Protein AF-A0A7G2CAC2-F1 (afdb_monomer_lite)

Structure (mmCIF, N/CA/C/O backbone):
data_AF-A0A7G2CAC2-F1
#
_entry.id   AF-A0A7G2CAC2-F1
#
loop_
_atom_site.group_PDB
_atom_site.id
_atom_site.type_symbol
_atom_site.label_atom_id
_atom_site.label_alt_id
_atom_site.label_comp_id
_atom_site.label_asym_id
_atom_site.label_entity_id
_atom_site.label_seq_id
_atom_site.pdbx_PDB_ins_code
_atom_site.Cartn_x
_atom_site.Cartn_y
_atom_site.Cartn_z
_atom_site.occupancy
_atom_site.B_iso_or_equiv
_atom_site.auth_seq_id
_atom_site.auth_comp_id
_atom_site.auth_asym_id
_atom_site.auth_atom_id
_atom_site.pdbx_PDB_model_num
ATOM 1 N N . MET A 1 1 ? -29.473 62.343 -7.675 1.00 51.28 1 MET A N 1
ATOM 2 C CA . MET A 1 1 ? -28.620 61.159 -7.412 1.00 51.28 1 MET A CA 1
ATOM 3 C C . MET A 1 1 ? -28.953 59.904 -8.236 1.00 51.28 1 MET A C 1
ATOM 5 O O . MET A 1 1 ? -28.058 59.096 -8.401 1.00 51.28 1 MET A O 1
ATOM 9 N N . ARG A 1 2 ? -30.153 59.727 -8.824 1.00 49.75 2 ARG A N 1
ATOM 10 C CA . ARG A 1 2 ? -30.512 58.498 -9.581 1.00 49.75 2 ARG A CA 1
ATOM 11 C C . ARG A 1 2 ? -29.961 58.366 -11.019 1.00 49.75 2 ARG A C 1
ATOM 13 O O . ARG A 1 2 ? -30.031 57.287 -11.582 1.00 49.75 2 ARG A O 1
ATOM 20 N N . LYS A 1 3 ? -29.418 59.429 -11.629 1.00 48.62 3 LYS A N 1
ATOM 21 C CA . LYS A 1 3 ? -28.888 59.390 -13.016 1.00 48.62 3 LYS A CA 1
ATOM 22 C C . LYS A 1 3 ? -27.410 58.982 -13.124 1.00 48.62 3 LYS A C 1
ATOM 24 O O . LYS A 1 3 ? -26.950 58.692 -14.218 1.00 48.62 3 LYS A O 1
ATOM 29 N N . ILE A 1 4 ? -26.671 58.969 -12.012 1.00 49.62 4 ILE A N 1
ATOM 30 C CA . ILE A 1 4 ? -25.229 58.654 -11.997 1.00 49.62 4 ILE A CA 1
ATOM 31 C C . ILE A 1 4 ? -24.994 57.142 -11.834 1.00 49.62 4 ILE A C 1
ATOM 33 O O . ILE A 1 4 ? -24.001 56.620 -12.325 1.00 49.62 4 ILE A O 1
ATOM 37 N N . THR A 1 5 ? -25.928 56.428 -11.202 1.00 51.12 5 THR A N 1
ATOM 38 C CA . THR A 1 5 ? -25.849 54.975 -10.984 1.00 51.12 5 THR A CA 1
ATOM 39 C C . THR A 1 5 ? -26.155 54.175 -12.251 1.00 51.12 5 THR A C 1
ATOM 41 O O . THR A 1 5 ? -25.393 53.279 -12.585 1.00 51.12 5 THR A O 1
ATOM 44 N N . ALA A 1 6 ? -27.171 54.569 -13.029 1.00 55.50 6 ALA A N 1
ATOM 45 C CA . ALA A 1 6 ? -27.542 53.866 -14.264 1.00 55.50 6 ALA A CA 1
ATOM 46 C C . ALA A 1 6 ? -26.432 53.891 -15.333 1.00 55.50 6 ALA A C 1
ATOM 48 O O . ALA A 1 6 ? -26.208 52.905 -16.021 1.00 55.50 6 ALA A O 1
ATOM 49 N N . LYS A 1 7 ? -25.688 55.001 -15.431 1.00 57.34 7 LYS A N 1
ATOM 50 C CA . LYS A 1 7 ? -24.607 55.146 -16.415 1.00 57.34 7 LYS A CA 1
ATOM 51 C C . LYS A 1 7 ? -23.365 54.313 -16.063 1.00 57.34 7 LYS A C 1
ATOM 53 O O . LYS A 1 7 ? -22.640 53.897 -16.954 1.00 57.34 7 LYS A O 1
ATOM 58 N N . ARG A 1 8 ? -23.137 54.047 -14.770 1.00 57.53 8 ARG A N 1
ATOM 59 C CA . ARG A 1 8 ? -22.046 53.173 -14.306 1.00 57.53 8 ARG A CA 1
ATOM 60 C C . ARG A 1 8 ? -22.356 51.693 -14.516 1.00 57.53 8 ARG A C 1
ATOM 62 O O . ARG A 1 8 ? -21.463 50.960 -14.909 1.00 57.53 8 ARG A O 1
ATOM 69 N N . GLU A 1 9 ? -23.603 51.276 -14.308 1.00 57.00 9 GLU A N 1
ATOM 70 C CA . GLU A 1 9 ? -24.023 49.881 -14.526 1.00 57.00 9 GLU A CA 1
ATOM 71 C C . GLU A 1 9 ? -23.989 49.481 -16.011 1.00 57.00 9 GLU A C 1
ATOM 73 O O . GLU A 1 9 ? -23.721 48.328 -16.342 1.00 57.00 9 GLU A O 1
ATOM 78 N N . GLU A 1 10 ? -24.235 50.429 -16.917 1.00 61.16 10 GLU A N 1
ATOM 79 C CA . GLU A 1 10 ? -24.177 50.199 -18.365 1.00 61.16 10 GLU A CA 1
ATOM 80 C C . GLU A 1 10 ? -22.722 50.090 -18.866 1.00 61.16 10 GLU A C 1
ATOM 82 O O . GLU A 1 10 ? -22.390 49.165 -19.608 1.00 61.16 10 GLU A O 1
ATOM 87 N N . GLU A 1 11 ? -21.824 50.950 -18.366 1.00 62.03 11 GLU A N 1
ATOM 88 C CA . GLU A 1 11 ? -20.381 50.890 -18.661 1.00 62.03 11 GLU A CA 1
ATOM 89 C C . GLU A 1 11 ? -19.700 49.637 -18.074 1.00 62.03 11 GLU A C 1
ATOM 91 O O . GLU A 1 11 ? -18.726 49.137 -18.639 1.00 62.03 11 GLU A O 1
ATOM 96 N N . GLU A 1 12 ? -20.194 49.109 -16.951 1.00 63.91 12 GLU A N 1
ATOM 97 C CA . GLU A 1 12 ? -19.670 47.887 -16.328 1.00 63.91 12 GLU A CA 1
ATOM 98 C C . GLU A 1 12 ? -20.099 46.631 -17.105 1.00 63.91 12 GLU A C 1
ATOM 100 O O . GLU A 1 12 ? -19.260 45.778 -17.400 1.00 63.91 12 GLU A O 1
ATOM 105 N N . LYS A 1 13 ? -21.352 46.579 -17.579 1.00 66.06 13 LYS A N 1
ATOM 106 C CA . LYS A 1 13 ? -21.839 45.498 -18.456 1.00 66.06 13 LYS A CA 1
ATOM 107 C C . LYS A 1 13 ? -21.147 45.465 -19.818 1.00 66.06 13 LYS A C 1
ATOM 109 O O . LYS A 1 13 ? -20.857 44.381 -20.323 1.00 66.06 13 LYS A O 1
ATOM 114 N N . GLU A 1 14 ? -20.846 46.619 -20.418 1.00 62.97 14 GLU A N 1
ATOM 115 C CA . GLU A 1 14 ? -20.071 46.657 -21.668 1.00 62.97 14 GLU A CA 1
ATOM 116 C C . GLU A 1 14 ? -18.629 46.169 -21.475 1.00 62.97 14 GLU A C 1
ATOM 118 O O . GLU A 1 14 ? -18.082 45.497 -22.353 1.00 62.97 14 GLU A O 1
ATOM 123 N N . ARG A 1 15 ? -18.016 46.447 -20.317 1.00 66.81 15 ARG A N 1
ATOM 124 C CA . ARG A 1 15 ? -16.665 45.963 -19.994 1.00 66.81 15 ARG A CA 1
ATOM 125 C C . ARG A 1 15 ? -16.630 44.462 -19.728 1.00 66.81 15 ARG A C 1
ATOM 127 O O . ARG A 1 15 ? -15.701 43.806 -20.196 1.00 66.81 15 ARG A O 1
ATOM 134 N N . GLU A 1 16 ? -17.631 43.912 -19.045 1.00 60.34 16 GLU A N 1
ATOM 135 C CA . GLU A 1 16 ? -17.747 42.463 -18.834 1.00 60.34 16 GLU A CA 1
ATOM 136 C C . GLU A 1 16 ? -17.978 41.713 -20.155 1.00 60.34 16 GLU A C 1
ATOM 138 O O . GLU A 1 16 ? -17.271 40.746 -20.442 1.00 60.34 16 GLU A O 1
ATOM 143 N N . ALA A 1 17 ? -18.858 42.218 -21.026 1.00 58.81 17 ALA A N 1
ATOM 144 C CA . ALA A 1 17 ? -19.105 41.618 -22.340 1.00 58.81 17 ALA A CA 1
ATOM 145 C C . ALA A 1 17 ? -17.885 41.702 -23.284 1.00 58.81 17 ALA A C 1
ATOM 147 O O . ALA A 1 17 ? -17.661 40.810 -24.109 1.00 58.81 17 ALA A O 1
ATOM 148 N N . ALA A 1 18 ? -17.077 42.763 -23.175 1.00 63.69 18 ALA A N 1
ATOM 149 C CA . ALA A 1 18 ? -15.820 42.882 -23.911 1.00 63.69 18 ALA A CA 1
ATOM 150 C C . ALA A 1 18 ? -14.750 41.907 -23.385 1.00 63.69 18 ALA A C 1
ATOM 152 O O . ALA A 1 18 ? -14.039 41.294 -24.184 1.00 63.69 18 ALA A O 1
ATOM 153 N N . ALA A 1 19 ? -14.675 41.711 -22.064 1.00 56.50 19 ALA A N 1
ATOM 154 C CA . ALA A 1 19 ? -13.740 40.783 -21.431 1.00 56.50 19 ALA A CA 1
ATOM 155 C C . ALA A 1 19 ? -14.076 39.307 -21.720 1.00 56.50 19 ALA A C 1
ATOM 157 O O . ALA A 1 19 ? -13.165 38.512 -21.968 1.00 56.50 19 ALA A O 1
ATOM 158 N N . GLU A 1 20 ? -15.362 38.933 -21.764 1.00 56.06 20 GLU A N 1
ATOM 159 C CA . GLU A 1 20 ? -15.790 37.584 -22.168 1.00 56.06 20 GLU A CA 1
ATOM 160 C C . GLU A 1 20 ? -15.442 37.285 -23.631 1.00 56.06 20 GLU A C 1
ATOM 162 O O . GLU A 1 20 ? -14.845 36.244 -23.917 1.00 56.06 20 GLU A O 1
ATOM 167 N N . LYS A 1 21 ? -15.691 38.225 -24.554 1.00 55.81 21 LYS A N 1
ATOM 168 C CA . LYS A 1 21 ? -15.313 38.068 -25.972 1.00 55.81 21 LYS A CA 1
ATOM 169 C C . LYS A 1 21 ? -13.800 37.977 -26.181 1.00 55.81 21 LYS A C 1
ATOM 171 O O . LYS A 1 21 ? -13.337 37.240 -27.056 1.00 55.81 21 LYS A O 1
ATOM 176 N N . GLU A 1 22 ? -13.010 38.700 -25.387 1.00 49.72 22 GLU A N 1
ATOM 177 C CA . GLU A 1 22 ? -11.547 38.626 -25.451 1.00 49.72 22 GLU A CA 1
ATOM 178 C C . GLU A 1 22 ? -11.015 37.279 -24.920 1.00 49.72 22 GLU A C 1
ATOM 180 O O . GLU A 1 22 ? -10.059 36.724 -25.475 1.00 49.72 22 GLU A O 1
ATOM 185 N N . ASN A 1 23 ? -11.660 36.712 -23.894 1.00 51.22 23 ASN A N 1
ATOM 186 C CA . ASN A 1 23 ? -11.330 35.386 -23.369 1.00 51.22 23 ASN A CA 1
ATOM 187 C C . ASN A 1 23 ? -11.739 34.257 -24.326 1.00 51.22 23 ASN A C 1
ATOM 189 O O . ASN A 1 23 ? -10.913 33.384 -24.595 1.00 51.22 23 ASN A O 1
ATOM 193 N N . GLU A 1 24 ? -12.933 34.300 -24.923 1.00 48.66 24 GLU A N 1
ATOM 194 C CA . GLU A 1 24 ? -13.361 33.320 -25.937 1.00 48.66 24 GLU A CA 1
ATOM 195 C C . GLU A 1 24 ? -12.425 33.306 -27.161 1.00 48.66 24 GLU A C 1
ATOM 197 O O . GLU A 1 24 ? -12.069 32.239 -27.676 1.00 48.66 24 GLU A O 1
ATOM 202 N N . GLY A 1 25 ? -11.941 34.479 -27.589 1.00 48.88 25 GLY A N 1
ATOM 203 C CA . GLY A 1 25 ? -10.957 34.608 -28.666 1.00 48.88 25 GLY A CA 1
ATOM 204 C C . GLY A 1 25 ? -9.590 33.995 -28.329 1.00 48.88 25 GLY A C 1
ATOM 205 O O . GLY A 1 25 ? -9.002 33.288 -29.155 1.00 48.88 25 GLY A O 1
ATOM 206 N N . LYS A 1 26 ? -9.082 34.203 -27.106 1.00 48.22 26 LYS A N 1
ATOM 207 C CA . LYS A 1 26 ? -7.812 33.609 -26.637 1.00 48.22 26 LYS A CA 1
ATOM 208 C C . LYS A 1 26 ? -7.904 32.086 -26.522 1.00 48.22 26 LYS A C 1
ATOM 210 O O . LYS A 1 26 ? -6.960 31.383 -26.901 1.00 48.22 26 LYS A O 1
ATOM 215 N N . ASP A 1 27 ? -9.054 31.576 -26.099 1.00 52.66 27 ASP A N 1
ATOM 216 C CA . ASP A 1 27 ? -9.307 30.149 -25.911 1.00 52.66 27 ASP A CA 1
ATOM 217 C C . ASP A 1 27 ? -9.466 29.400 -27.251 1.00 52.66 27 ASP A C 1
ATOM 219 O O . ASP A 1 27 ? -8.926 28.302 -27.444 1.00 52.66 27 ASP A O 1
ATOM 223 N N . ALA A 1 28 ? -10.099 30.036 -28.243 1.00 49.75 28 ALA A N 1
ATOM 224 C CA . ALA A 1 28 ? -10.178 29.538 -29.617 1.00 49.75 28 ALA A CA 1
ATOM 225 C C . ALA A 1 28 ? -8.800 29.500 -30.309 1.00 49.75 28 ALA A C 1
ATOM 227 O O . ALA A 1 28 ? -8.456 28.511 -30.968 1.00 49.75 28 ALA A O 1
ATOM 228 N N . ILE A 1 29 ? -7.967 30.530 -30.114 1.00 50.22 29 ILE A N 1
ATOM 229 C CA . ILE A 1 29 ? -6.598 30.593 -30.658 1.00 50.22 29 ILE A CA 1
ATOM 230 C C . ILE A 1 29 ? -5.687 29.553 -29.983 1.00 50.22 29 ILE A C 1
ATOM 232 O O . ILE A 1 29 ? -4.877 28.911 -30.662 1.00 50.22 29 ILE A O 1
ATOM 236 N N . GLY A 1 30 ? -5.834 29.331 -28.672 1.00 43.94 30 GLY A N 1
ATOM 237 C CA . GLY A 1 30 ? -5.121 28.290 -27.924 1.00 43.94 30 GLY A CA 1
ATOM 238 C C . GLY A 1 30 ? -5.475 26.876 -28.397 1.00 43.94 30 GLY A C 1
ATOM 239 O O . GLY A 1 30 ? -4.583 26.079 -28.714 1.00 43.94 30 GLY A O 1
ATOM 240 N N . LYS A 1 31 ? -6.772 26.586 -28.560 1.00 48.94 31 LYS A N 1
ATOM 241 C CA . LYS A 1 31 ? -7.275 25.306 -29.095 1.00 48.94 31 LYS A CA 1
ATOM 242 C C . LYS A 1 31 ? -6.855 25.087 -30.555 1.00 48.94 31 LYS A C 1
ATOM 244 O O . LYS A 1 31 ? -6.470 23.973 -30.915 1.00 48.94 31 LYS A O 1
ATOM 249 N N . ALA A 1 32 ? -6.826 26.136 -31.382 1.00 45.56 32 ALA A N 1
ATOM 250 C CA . ALA A 1 32 ? -6.342 26.068 -32.763 1.00 45.56 32 ALA A CA 1
ATOM 251 C C . ALA A 1 32 ? -4.823 25.834 -32.854 1.00 45.56 32 ALA A C 1
ATOM 253 O O . ALA A 1 32 ? -4.379 25.013 -33.660 1.00 45.56 32 ALA A O 1
ATOM 254 N N . LYS A 1 33 ? -4.011 26.483 -32.006 1.00 47.94 33 LYS A N 1
ATOM 255 C CA . LYS A 1 33 ? -2.558 26.238 -31.918 1.00 47.94 33 LYS A CA 1
ATOM 256 C C . LYS A 1 33 ? -2.247 24.825 -31.414 1.00 47.94 33 LYS A C 1
ATOM 258 O O . LYS A 1 33 ? -1.370 24.177 -31.981 1.00 47.94 33 LYS A O 1
ATOM 263 N N . SER A 1 34 ? -2.993 24.321 -30.428 1.00 50.25 34 SER A N 1
ATOM 264 C CA . SER A 1 34 ? -2.871 22.945 -29.923 1.00 50.25 34 SER A CA 1
ATOM 265 C C . SER A 1 34 ? -3.236 21.907 -30.993 1.00 50.25 34 SER A C 1
ATOM 267 O O . SER A 1 34 ? -2.424 21.033 -31.294 1.00 50.25 34 SER A O 1
ATOM 269 N N . LYS A 1 35 ? -4.370 22.080 -31.693 1.00 47.50 35 LYS A N 1
ATOM 270 C CA . LYS A 1 35 ? -4.763 21.227 -32.833 1.00 47.50 35 LYS A CA 1
ATOM 271 C C . LYS A 1 35 ? -3.774 21.300 -34.000 1.00 47.50 35 LYS A C 1
ATOM 273 O O . LYS A 1 35 ? -3.518 20.286 -34.643 1.00 47.50 35 LYS A O 1
ATOM 278 N N . ARG A 1 36 ? -3.182 22.469 -34.281 1.00 46.62 36 ARG A N 1
ATOM 279 C CA . ARG A 1 36 ? -2.166 22.646 -35.339 1.00 46.62 36 ARG A CA 1
ATOM 280 C C . ARG A 1 36 ? -0.815 22.033 -34.955 1.00 46.62 36 ARG A C 1
ATOM 282 O O . ARG A 1 36 ? -0.125 21.534 -35.837 1.00 46.62 36 ARG A O 1
ATOM 289 N N . LYS A 1 37 ? -0.457 22.031 -33.665 1.00 49.06 37 LYS A N 1
ATOM 290 C CA . LYS A 1 37 ? 0.730 21.347 -33.124 1.00 49.06 37 LYS A CA 1
ATOM 291 C C . LYS A 1 37 ? 0.529 19.826 -33.091 1.00 49.06 37 LYS A C 1
ATOM 293 O O . LYS A 1 37 ? 1.424 19.107 -33.505 1.00 49.06 37 LYS A O 1
ATOM 298 N N . GLN A 1 38 ? -0.663 19.341 -32.734 1.00 49.59 38 GLN A N 1
ATOM 299 C CA . GLN A 1 38 ? -1.047 17.925 -32.849 1.00 49.59 38 GLN A CA 1
ATOM 300 C C . GLN A 1 38 ? -1.095 17.437 -34.304 1.00 49.59 38 GLN A C 1
ATOM 302 O O . GLN A 1 38 ? -0.603 16.354 -34.583 1.00 49.59 38 GLN A O 1
ATOM 307 N N . ARG A 1 39 ? -1.600 18.247 -35.248 1.00 52.09 39 ARG A N 1
ATOM 308 C CA . ARG A 1 39 ? -1.590 17.935 -36.693 1.00 52.09 39 ARG A CA 1
ATOM 309 C C . ARG A 1 39 ? -0.192 17.913 -37.325 1.00 52.09 39 ARG A C 1
ATOM 311 O O . ARG A 1 39 ? -0.056 17.422 -38.437 1.00 52.09 39 ARG A O 1
ATOM 318 N N . ARG A 1 40 ? 0.817 18.485 -36.660 1.00 55.59 40 ARG A N 1
ATOM 319 C CA . ARG A 1 40 ? 2.212 18.530 -37.129 1.00 55.59 40 ARG A CA 1
ATOM 320 C C . ARG A 1 40 ? 3.123 17.523 -36.433 1.00 55.59 40 ARG A C 1
ATOM 322 O O . ARG A 1 40 ? 4.269 17.422 -36.852 1.00 55.59 40 ARG A O 1
ATOM 329 N N . LYS A 1 41 ? 2.631 16.799 -35.419 1.00 56.97 41 LYS A N 1
ATOM 330 C CA . LYS A 1 41 ? 3.391 15.713 -34.803 1.00 56.97 41 LYS A CA 1
ATOM 331 C C . LYS A 1 41 ? 3.596 14.616 -35.834 1.00 56.97 41 LYS A C 1
ATOM 333 O O . LYS A 1 41 ? 2.624 14.060 -36.348 1.00 56.97 41 LYS A O 1
ATOM 338 N N . ARG A 1 42 ? 4.852 14.331 -36.157 1.00 61.50 42 ARG A N 1
ATOM 339 C CA . ARG A 1 42 ? 5.194 13.238 -37.069 1.00 61.50 42 ARG A CA 1
ATOM 340 C C . ARG A 1 42 ? 4.832 11.910 -36.404 1.00 61.50 42 ARG A C 1
ATOM 342 O O . ARG A 1 42 ? 5.115 11.705 -35.227 1.00 61.50 42 ARG A O 1
ATOM 349 N N . THR A 1 43 ? 4.168 11.023 -37.141 1.00 65.38 43 THR A N 1
ATOM 350 C CA . THR A 1 43 ? 3.853 9.680 -36.641 1.00 65.38 43 THR A CA 1
ATOM 351 C C . THR A 1 43 ? 5.136 8.866 -36.492 1.00 65.38 43 THR A C 1
ATOM 353 O O . THR A 1 43 ? 6.116 9.108 -37.201 1.00 65.38 43 THR A O 1
ATOM 356 N N . ALA A 1 44 ? 5.135 7.886 -35.585 1.00 56.00 44 ALA A N 1
ATOM 357 C CA . ALA A 1 44 ? 6.283 7.003 -35.377 1.00 56.00 44 ALA A CA 1
ATOM 358 C C . ALA A 1 44 ? 6.724 6.319 -36.684 1.00 56.00 44 ALA A C 1
ATOM 360 O O . ALA A 1 44 ? 7.919 6.234 -36.947 1.00 56.00 44 ALA A O 1
ATOM 361 N N . ASP A 1 45 ? 5.775 5.950 -37.548 1.00 58.38 45 ASP A N 1
ATOM 362 C CA . ASP A 1 45 ? 6.056 5.349 -38.857 1.00 58.38 45 ASP A CA 1
ATOM 363 C C . ASP A 1 45 ? 6.741 6.323 -39.823 1.00 58.38 45 ASP A C 1
ATOM 365 O O . ASP A 1 45 ? 7.659 5.940 -40.547 1.00 58.38 45 ASP A O 1
ATOM 369 N N . ALA A 1 46 ? 6.355 7.603 -39.808 1.00 68.38 46 ALA A N 1
ATOM 370 C CA . ALA A 1 46 ? 7.022 8.630 -40.607 1.00 68.38 46 ALA A CA 1
ATOM 371 C C . ALA A 1 46 ? 8.450 8.894 -40.102 1.00 68.38 46 ALA A C 1
ATOM 373 O O . ALA A 1 46 ? 9.363 9.112 -40.894 1.00 68.38 46 ALA A O 1
ATOM 374 N N . ILE A 1 47 ? 8.652 8.850 -38.783 1.00 70.19 47 ILE A N 1
ATOM 375 C CA . ILE A 1 47 ? 9.971 8.995 -38.159 1.00 70.19 47 ILE A CA 1
ATOM 376 C C . ILE A 1 47 ? 10.855 7.780 -38.470 1.00 70.19 47 ILE A C 1
ATOM 378 O O . ILE A 1 47 ? 12.026 7.946 -38.811 1.00 70.19 47 ILE A O 1
ATOM 382 N N . LEU A 1 48 ? 10.303 6.568 -38.402 1.00 59.16 48 LEU A N 1
ATOM 383 C CA . LEU A 1 48 ? 10.997 5.336 -38.764 1.00 59.16 48 LEU A CA 1
ATOM 384 C C . LEU A 1 48 ? 11.379 5.331 -40.249 1.00 59.16 48 LEU A C 1
ATOM 386 O O . LEU A 1 48 ? 12.508 4.978 -40.580 1.00 59.16 48 LEU A O 1
ATOM 390 N N . GLY A 1 49 ? 10.481 5.774 -41.134 1.00 67.25 49 GLY A N 1
ATOM 391 C CA . GLY A 1 49 ? 10.754 5.916 -42.566 1.00 67.25 49 GLY A CA 1
ATOM 392 C C . GLY A 1 49 ? 11.956 6.822 -42.853 1.00 67.25 49 GLY A C 1
ATOM 393 O O . GLY A 1 49 ? 12.845 6.446 -43.618 1.00 67.25 49 GLY A O 1
ATOM 394 N N . ASP A 1 50 ? 12.045 7.965 -42.171 1.00 77.25 50 ASP A N 1
ATOM 395 C CA . ASP A 1 50 ? 13.200 8.865 -42.264 1.00 77.25 50 ASP A CA 1
ATOM 396 C C . ASP A 1 50 ? 14.494 8.219 -41.760 1.00 77.25 50 ASP A C 1
ATOM 398 O O . ASP A 1 50 ? 15.543 8.343 -42.389 1.00 77.25 50 ASP A O 1
ATOM 402 N N . VAL A 1 51 ? 14.441 7.524 -40.619 1.00 76.44 51 VAL A N 1
ATOM 403 C CA . VAL A 1 51 ? 15.620 6.863 -40.038 1.00 76.44 51 VAL A CA 1
ATOM 404 C C . VAL A 1 51 ? 16.097 5.710 -40.920 1.00 76.44 51 VAL A C 1
ATOM 406 O O . VAL A 1 51 ? 17.301 5.511 -41.075 1.00 76.44 51 VAL A O 1
ATOM 409 N N . MET A 1 52 ? 15.176 4.982 -41.547 1.00 70.31 52 MET A N 1
ATOM 410 C CA . MET A 1 52 ? 15.494 3.954 -42.536 1.00 70.31 52 MET A CA 1
ATOM 411 C C . MET A 1 52 ? 16.134 4.560 -43.785 1.00 70.31 52 MET A C 1
ATOM 413 O O . MET A 1 52 ? 17.092 3.998 -44.314 1.00 70.31 52 MET A O 1
ATOM 417 N N . HIS A 1 53 ? 15.666 5.726 -44.235 1.00 80.81 53 HIS A N 1
ATOM 418 C CA . HIS A 1 53 ? 16.288 6.441 -45.347 1.00 80.81 53 HIS A CA 1
ATOM 419 C C . HIS A 1 53 ? 17.711 6.911 -45.005 1.00 80.81 53 HIS A C 1
ATOM 421 O O . HIS A 1 53 ? 18.629 6.741 -45.808 1.00 80.81 53 HIS A O 1
ATOM 427 N N . ASP A 1 54 ? 17.926 7.408 -43.786 1.00 79.31 54 ASP A N 1
ATOM 428 C CA . ASP A 1 54 ? 19.255 7.773 -43.290 1.00 79.31 54 ASP A CA 1
ATOM 429 C C . ASP A 1 54 ? 20.178 6.551 -43.163 1.00 79.31 54 ASP A C 1
ATOM 431 O O . ASP A 1 54 ? 21.349 6.614 -43.535 1.00 79.31 54 ASP A O 1
ATOM 435 N N . ALA A 1 55 ? 19.654 5.414 -42.700 1.00 71.75 55 ALA A N 1
ATOM 436 C CA . ALA A 1 55 ? 20.395 4.158 -42.645 1.00 71.75 55 ALA A CA 1
ATOM 437 C C . ALA A 1 55 ? 20.782 3.662 -44.049 1.00 71.75 55 ALA A C 1
ATOM 439 O O . ALA A 1 55 ? 21.908 3.213 -44.250 1.00 71.75 55 ALA A O 1
ATOM 440 N N . MET A 1 56 ? 19.901 3.792 -45.044 1.00 79.31 56 MET A N 1
ATOM 441 C CA . MET A 1 56 ? 20.242 3.464 -46.433 1.00 79.31 56 MET A CA 1
ATOM 442 C C . MET A 1 56 ? 21.353 4.371 -46.973 1.00 79.31 56 MET A C 1
ATOM 444 O O . MET A 1 56 ? 22.317 3.863 -47.536 1.00 79.31 56 MET A O 1
ATOM 448 N N . ARG A 1 57 ? 21.305 5.683 -46.707 1.00 82.31 57 ARG A N 1
ATOM 449 C CA . ARG A 1 57 ? 22.389 6.606 -47.097 1.00 82.31 57 ARG A CA 1
ATOM 450 C C . ARG A 1 57 ? 23.719 6.278 -46.420 1.00 82.31 57 ARG A C 1
ATOM 452 O O . ARG A 1 57 ? 24.759 6.310 -47.067 1.00 82.31 57 ARG A O 1
ATOM 459 N N . LEU A 1 58 ? 23.703 5.943 -45.129 1.00 79.75 58 LEU A N 1
ATOM 460 C CA . LEU A 1 58 ? 24.911 5.531 -44.402 1.00 79.75 58 LEU A CA 1
ATOM 461 C C . LEU A 1 58 ? 25.482 4.218 -44.942 1.00 79.75 58 LEU A C 1
ATOM 463 O O . LEU A 1 58 ? 26.701 4.064 -45.007 1.00 79.75 58 LEU A O 1
ATOM 467 N N . ARG A 1 59 ? 24.612 3.299 -45.372 1.00 81.38 59 ARG A N 1
ATOM 468 C CA . ARG A 1 59 ? 25.014 2.074 -46.062 1.00 81.38 59 ARG A CA 1
ATOM 469 C C . ARG A 1 59 ? 25.699 2.364 -47.391 1.00 81.38 59 ARG A C 1
ATOM 471 O O . ARG A 1 59 ? 26.752 1.795 -47.663 1.00 81.38 59 ARG A O 1
ATOM 478 N N . ASP A 1 60 ? 25.133 3.265 -48.184 1.00 85.81 60 ASP A N 1
ATOM 479 C CA . ASP A 1 60 ? 25.687 3.639 -49.487 1.00 85.81 60 ASP A CA 1
ATOM 480 C C . ASP A 1 60 ? 27.030 4.394 -49.340 1.00 85.81 60 ASP A C 1
ATOM 482 O O . ASP A 1 60 ? 27.889 4.313 -50.213 1.00 85.81 60 ASP A O 1
ATOM 486 N N . LEU A 1 61 ? 27.267 5.033 -48.186 1.00 86.81 61 LEU A N 1
ATOM 487 C CA . LEU A 1 61 ? 28.558 5.606 -47.770 1.00 86.81 61 LEU A CA 1
ATOM 488 C C . LEU A 1 61 ? 29.550 4.573 -47.188 1.00 86.81 61 LEU A C 1
ATOM 490 O O . LEU A 1 61 ? 30.598 4.947 -46.664 1.00 86.81 61 LEU A O 1
ATOM 494 N N . GLY A 1 62 ? 29.234 3.277 -47.251 1.00 78.38 62 GLY A N 1
ATOM 495 C CA .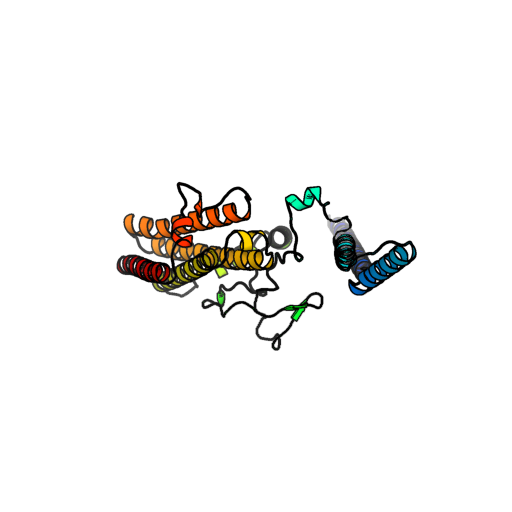 GLY A 1 62 ? 30.111 2.186 -46.814 1.00 78.38 62 GLY A CA 1
ATOM 496 C C . GLY A 1 62 ? 30.038 1.841 -45.323 1.00 78.38 62 GLY A C 1
ATOM 497 O O . GLY A 1 62 ? 30.778 0.969 -44.863 1.00 78.38 62 GLY A O 1
ATOM 498 N N . GLN A 1 63 ? 29.150 2.473 -44.548 1.00 82.44 63 GLN A N 1
ATOM 499 C CA . GLN A 1 63 ? 28.898 2.078 -43.159 1.00 82.44 63 GLN A CA 1
ATOM 500 C C . GLN A 1 63 ? 27.902 0.911 -43.097 1.00 82.44 63 GLN A C 1
ATOM 502 O O . GLN A 1 63 ? 27.143 0.665 -44.024 1.00 82.44 63 GLN A O 1
ATOM 507 N N . LYS A 1 64 ? 27.869 0.157 -41.995 1.00 77.31 64 LYS A N 1
ATOM 508 C CA . LYS A 1 64 ? 26.885 -0.923 -41.797 1.00 77.31 64 LYS A CA 1
ATOM 509 C C . LYS A 1 64 ? 25.960 -0.568 -40.635 1.00 77.31 64 LYS A C 1
ATOM 511 O O . LYS A 1 64 ? 26.202 -1.030 -39.520 1.00 77.31 64 LYS A O 1
ATOM 516 N N . PRO A 1 65 ? 24.941 0.281 -40.854 1.00 73.00 65 PRO A N 1
ATOM 517 C CA . PRO A 1 65 ? 23.981 0.591 -39.806 1.00 73.00 65 PRO A CA 1
ATOM 518 C C . PRO A 1 65 ? 23.255 -0.695 -39.403 1.00 73.00 65 PRO A C 1
ATOM 520 O O . PRO A 1 65 ? 22.648 -1.371 -40.232 1.00 73.00 65 PRO A O 1
ATOM 523 N N . SER A 1 66 ? 23.371 -1.063 -38.129 1.00 70.88 66 SER A N 1
ATOM 524 C CA . SER A 1 66 ? 22.707 -2.238 -37.569 1.00 70.88 66 SER A CA 1
ATOM 525 C C . SER A 1 66 ? 21.224 -1.958 -37.306 1.00 70.88 66 SER A C 1
ATOM 527 O O . SER A 1 66 ? 20.797 -0.806 -37.217 1.00 70.88 66 SER A O 1
ATOM 529 N N . ALA A 1 67 ? 20.431 -3.013 -37.107 1.00 60.06 67 ALA A N 1
ATOM 530 C CA . ALA A 1 67 ? 19.055 -2.871 -36.620 1.00 60.06 67 ALA A CA 1
ATOM 531 C C . ALA A 1 67 ? 18.996 -2.045 -35.318 1.00 60.06 67 ALA A C 1
ATOM 533 O O . ALA A 1 67 ? 18.101 -1.229 -35.120 1.00 60.06 67 ALA A O 1
ATOM 534 N N . ASP A 1 68 ? 20.026 -2.186 -34.486 1.00 60.34 68 ASP A N 1
ATOM 535 C CA . ASP A 1 68 ? 20.224 -1.441 -33.247 1.00 60.34 68 ASP A CA 1
ATOM 536 C C . ASP A 1 68 ? 20.394 0.072 -33.474 1.00 60.34 68 ASP A C 1
ATOM 538 O O . ASP A 1 68 ? 19.884 0.885 -32.702 1.00 60.34 68 ASP A O 1
ATOM 542 N N . PHE A 1 69 ? 21.079 0.466 -34.553 1.00 74.94 69 PHE A N 1
ATOM 543 C CA . PHE A 1 69 ? 21.217 1.865 -34.962 1.00 74.94 69 PHE A CA 1
ATOM 544 C C . PHE A 1 69 ? 19.867 2.463 -35.373 1.00 74.94 69 PHE A C 1
ATOM 546 O O . PHE A 1 69 ? 19.497 3.531 -34.883 1.00 74.94 69 PHE A O 1
ATOM 553 N N . VAL A 1 70 ? 19.117 1.757 -36.228 1.00 62.69 70 VAL A N 1
ATOM 554 C CA . VAL A 1 70 ? 17.784 2.185 -36.689 1.00 62.69 70 VAL A CA 1
ATOM 555 C C . VAL A 1 70 ? 16.839 2.331 -35.500 1.00 62.69 70 VAL A C 1
ATOM 557 O O . VAL A 1 70 ? 16.152 3.343 -35.361 1.00 62.69 70 VAL A O 1
ATOM 560 N N . TYR A 1 71 ? 16.851 1.352 -34.600 1.00 60.22 71 TYR A N 1
ATOM 561 C CA . TYR A 1 71 ? 16.022 1.349 -33.405 1.00 60.22 71 TYR A CA 1
ATOM 562 C C . TYR A 1 71 ? 16.334 2.538 -32.486 1.00 60.22 71 TYR A C 1
ATOM 564 O O . TYR A 1 71 ? 15.440 3.325 -32.170 1.00 60.22 71 TYR A O 1
ATOM 572 N N . LYS A 1 72 ? 17.610 2.739 -32.131 1.00 66.62 72 LYS A N 1
ATOM 573 C CA . LYS A 1 72 ? 18.042 3.843 -31.256 1.00 66.62 72 LYS A CA 1
ATOM 574 C C . LYS A 1 72 ? 17.730 5.209 -31.860 1.00 66.62 72 LYS A C 1
ATOM 576 O O . LYS A 1 72 ? 17.178 6.068 -31.178 1.00 66.62 72 LYS A O 1
ATOM 581 N N . LYS A 1 73 ? 18.003 5.409 -33.151 1.00 74.25 73 LYS A N 1
ATOM 582 C CA . LYS A 1 73 ? 17.720 6.685 -33.824 1.00 74.25 73 LYS A CA 1
ATOM 583 C C . LYS A 1 73 ? 16.231 6.988 -33.942 1.00 74.25 73 LYS A C 1
ATOM 585 O O . LYS A 1 73 ? 15.841 8.149 -33.823 1.00 74.25 73 LYS A O 1
ATOM 590 N N . THR A 1 74 ? 15.404 5.963 -34.134 1.00 66.88 74 THR A N 1
ATOM 591 C CA . THR A 1 74 ? 13.944 6.117 -34.153 1.00 66.88 74 THR A CA 1
ATOM 592 C C . THR A 1 74 ? 13.435 6.539 -32.778 1.00 66.88 74 THR A C 1
ATOM 594 O O . THR A 1 74 ? 12.673 7.497 -32.682 1.00 66.88 74 THR A O 1
ATOM 597 N N . GLN A 1 75 ? 13.921 5.907 -31.705 1.00 61.53 75 GLN A N 1
ATOM 598 C CA . GLN A 1 75 ? 13.575 6.292 -30.334 1.00 61.53 75 GLN A CA 1
ATOM 599 C C . GLN A 1 75 ? 13.985 7.729 -30.000 1.00 61.53 75 GLN A C 1
ATOM 601 O O . GLN A 1 75 ? 13.192 8.467 -29.420 1.00 61.53 75 GLN A O 1
ATOM 606 N N . GLU A 1 76 ? 15.192 8.143 -30.396 1.00 71.25 76 GLU A N 1
ATOM 607 C CA . GLU A 1 76 ? 15.667 9.511 -30.177 1.00 71.25 76 GLU A CA 1
ATOM 608 C C . GLU A 1 76 ? 14.761 10.544 -30.847 1.00 71.25 76 GLU A C 1
ATOM 610 O O . GLU A 1 76 ? 14.368 11.521 -30.213 1.00 71.25 76 GLU A O 1
ATOM 615 N N . ARG A 1 77 ? 14.379 10.308 -32.105 1.00 71.12 77 ARG A N 1
ATOM 616 C CA . ARG A 1 77 ? 13.536 11.241 -32.863 1.00 71.12 77 ARG A CA 1
ATOM 617 C C . ARG A 1 77 ? 12.091 11.271 -32.382 1.00 71.12 77 ARG A C 1
ATOM 619 O O . ARG A 1 77 ? 11.494 12.340 -32.363 1.00 71.12 77 ARG A O 1
ATOM 626 N N . VAL A 1 78 ? 11.537 10.134 -31.961 1.00 65.38 78 VAL A N 1
ATOM 627 C CA . VAL A 1 78 ? 10.207 10.088 -31.329 1.00 65.38 78 VAL A CA 1
ATOM 628 C C . VAL A 1 78 ? 10.218 10.876 -30.018 1.00 65.38 78 VAL A C 1
ATOM 630 O O . VAL A 1 78 ? 9.326 11.684 -29.780 1.00 65.38 78 VAL A O 1
ATOM 633 N N . TYR A 1 79 ? 11.259 10.706 -29.201 1.00 65.88 79 TYR A N 1
ATOM 634 C CA . TYR A 1 79 ? 11.418 11.451 -27.955 1.00 65.88 79 TYR A CA 1
ATOM 635 C C . TYR A 1 79 ? 11.565 12.964 -28.204 1.00 65.88 79 TYR A C 1
ATOM 637 O O . TYR A 1 79 ? 10.907 13.772 -27.550 1.00 65.88 79 TYR A O 1
ATOM 645 N N . GLU A 1 80 ? 12.383 13.361 -29.182 1.00 73.44 80 GLU A N 1
ATOM 646 C CA . GLU A 1 80 ? 12.534 14.763 -29.593 1.00 73.44 80 GLU A CA 1
ATOM 647 C C . GLU A 1 80 ? 11.209 15.371 -30.078 1.00 73.44 80 GLU A C 1
ATOM 649 O O . GLU A 1 80 ? 10.880 16.498 -29.707 1.00 73.44 80 GLU A O 1
ATOM 654 N N . GLU A 1 81 ? 10.418 14.621 -30.847 1.00 69.31 81 GLU A N 1
ATOM 655 C CA . GLU A 1 81 ? 9.110 15.055 -31.353 1.00 69.31 81 GLU A CA 1
ATOM 656 C C . GLU A 1 81 ? 8.060 15.190 -30.228 1.00 69.31 81 GLU A C 1
ATOM 658 O O . GLU A 1 81 ? 7.199 16.079 -30.254 1.00 69.31 81 GLU A O 1
ATOM 663 N N . GLU A 1 82 ? 8.120 14.326 -29.211 1.00 57.53 82 GLU A N 1
ATOM 664 C CA . GLU A 1 82 ? 7.194 14.345 -28.076 1.00 57.53 82 GLU A CA 1
ATOM 665 C C . GLU A 1 82 ? 7.521 15.424 -27.041 1.00 57.53 82 GLU A C 1
ATOM 667 O O . GLU A 1 82 ? 6.604 16.107 -26.567 1.00 57.53 82 GLU A O 1
ATOM 672 N N . TYR A 1 83 ? 8.804 15.588 -26.711 1.00 55.22 83 TYR A N 1
ATOM 673 C CA . TYR A 1 83 ? 9.270 16.393 -25.578 1.00 55.22 83 TYR A CA 1
ATOM 674 C C . TYR A 1 83 ? 10.016 17.671 -25.990 1.00 55.22 83 TYR A C 1
ATOM 676 O O . TYR A 1 83 ? 10.263 18.536 -25.151 1.00 55.22 83 TYR A O 1
ATOM 684 N N . GLY A 1 84 ? 10.331 17.843 -27.278 1.00 66.00 84 GLY A N 1
ATOM 685 C CA . GLY A 1 84 ? 10.975 19.044 -27.821 1.00 66.00 84 GLY A CA 1
ATOM 686 C C . GLY A 1 84 ? 12.474 19.156 -27.530 1.00 66.00 84 GLY A C 1
ATOM 687 O O . GLY A 1 84 ? 13.052 20.220 -27.744 1.00 66.00 84 GLY A O 1
ATOM 688 N N . HIS A 1 85 ? 13.109 18.095 -27.029 1.00 64.81 85 HIS A N 1
ATOM 689 C CA . HIS A 1 85 ? 14.543 18.048 -26.753 1.00 64.81 85 HIS A CA 1
ATOM 690 C C . HIS A 1 85 ? 15.091 16.622 -26.890 1.00 64.81 85 HIS A C 1
ATOM 692 O O . HIS A 1 85 ? 14.337 15.653 -26.818 1.00 64.81 85 HIS A O 1
ATOM 698 N N . LYS A 1 86 ? 16.414 16.490 -27.057 1.00 63.59 86 LYS A N 1
ATOM 699 C CA . LYS A 1 86 ? 17.080 15.184 -27.199 1.00 63.59 86 LYS A CA 1
ATOM 700 C C . LYS A 1 86 ? 16.907 14.327 -25.944 1.00 63.59 86 LYS A C 1
ATOM 702 O O . LYS A 1 86 ? 16.865 14.890 -24.839 1.00 63.59 86 LYS A O 1
ATOM 707 N N . PRO A 1 87 ? 16.839 12.991 -26.073 1.00 56.53 87 PRO A N 1
ATOM 708 C CA . PRO A 1 87 ? 16.953 12.133 -24.906 1.00 56.53 87 PRO A CA 1
ATOM 709 C C . PRO A 1 87 ? 18.347 12.283 -24.265 1.00 56.53 87 PRO A C 1
ATOM 711 O O . PRO A 1 87 ? 19.312 12.628 -24.955 1.00 56.53 87 PRO A O 1
ATOM 714 N N . PRO A 1 88 ? 18.471 12.045 -22.947 1.00 57.28 88 PRO A N 1
ATOM 715 C CA . PRO A 1 88 ? 19.750 12.120 -22.242 1.00 57.28 88 PRO A CA 1
ATOM 716 C C . PRO A 1 88 ? 20.795 11.164 -22.846 1.00 57.28 88 PRO A C 1
ATOM 718 O O . PRO A 1 88 ? 20.458 10.062 -23.278 1.00 57.28 88 PRO A O 1
ATOM 721 N N . SER A 1 89 ? 22.065 11.580 -22.880 1.00 52.28 89 SER A N 1
ATOM 722 C CA . SER A 1 89 ? 23.157 10.850 -23.548 1.00 52.28 89 SER A CA 1
ATOM 723 C C . SER A 1 89 ? 23.557 9.560 -22.816 1.00 52.28 89 SER A C 1
ATOM 725 O O . SER A 1 89 ? 23.163 9.340 -21.676 1.00 52.28 89 SER A O 1
ATOM 727 N N . SER A 1 90 ? 24.395 8.702 -23.419 1.00 48.09 90 SER A N 1
ATOM 728 C CA . SER A 1 90 ? 24.878 7.446 -22.797 1.00 48.09 90 SER A CA 1
ATOM 729 C C . SER A 1 90 ? 25.554 7.645 -21.430 1.00 48.09 90 SER A C 1
ATOM 731 O O . SER A 1 90 ? 25.510 6.755 -20.580 1.00 48.09 90 SER A O 1
ATOM 733 N N . ARG A 1 91 ? 26.131 8.830 -21.190 1.00 48.50 91 ARG A N 1
ATOM 734 C CA . ARG A 1 91 ? 26.703 9.232 -19.896 1.00 48.50 91 ARG A CA 1
ATOM 735 C C . ARG A 1 91 ? 25.619 9.559 -18.857 1.00 48.50 91 ARG A C 1
ATOM 737 O O . ARG A 1 91 ? 25.790 9.225 -17.687 1.00 48.50 91 ARG A O 1
ATOM 744 N N . ASP A 1 92 ? 24.481 10.090 -19.301 1.00 47.75 92 ASP A N 1
ATOM 745 C CA . ASP A 1 92 ? 23.287 10.375 -18.488 1.00 47.75 92 ASP A CA 1
ATOM 746 C C . ASP A 1 92 ? 22.395 9.127 -18.287 1.00 47.75 92 ASP A C 1
ATOM 748 O O . ASP A 1 92 ? 21.697 8.988 -17.282 1.00 47.75 92 ASP A O 1
ATOM 752 N N . LEU A 1 93 ? 22.455 8.174 -19.224 1.00 42.31 93 LEU A N 1
ATOM 753 C CA . LEU A 1 93 ? 21.726 6.897 -19.241 1.00 42.31 93 LEU A CA 1
ATOM 754 C C . LEU A 1 93 ? 22.168 5.915 -18.149 1.00 42.31 93 LEU A C 1
ATOM 756 O O . LEU A 1 93 ? 21.376 5.057 -17.766 1.00 42.31 93 LEU A O 1
ATOM 760 N N . SER A 1 94 ? 23.373 6.068 -17.582 1.00 39.03 94 SER A N 1
ATOM 761 C CA . SER A 1 94 ? 23.783 5.292 -16.396 1.00 39.03 94 SER A CA 1
ATOM 762 C C . SER A 1 94 ? 22.903 5.570 -15.166 1.00 39.03 94 SER A C 1
ATOM 764 O O . SER A 1 94 ? 22.877 4.770 -14.234 1.00 39.03 94 SER A O 1
ATOM 766 N N 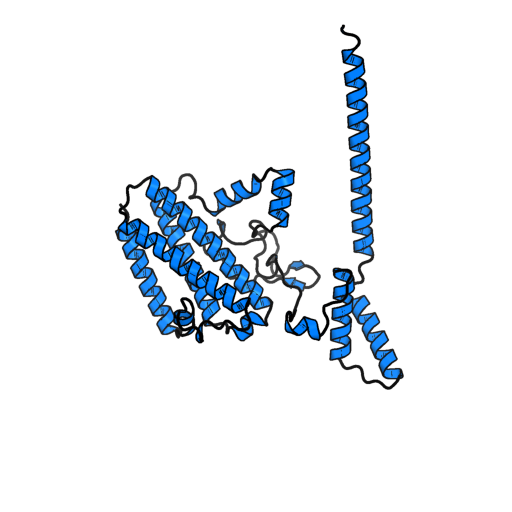. GLN A 1 95 ? 22.135 6.668 -15.182 1.00 39.88 95 GLN A N 1
ATOM 767 C CA . GLN A 1 95 ? 21.173 7.016 -14.135 1.00 39.88 95 GLN A CA 1
ATOM 768 C C . GLN A 1 95 ? 19.712 6.760 -14.521 1.00 39.88 95 GLN A C 1
ATOM 770 O O . GLN A 1 95 ? 18.851 6.776 -13.642 1.00 39.88 95 GLN A O 1
ATOM 775 N N . LYS A 1 96 ? 19.395 6.542 -15.803 1.00 42.38 96 LYS A N 1
ATOM 776 C CA . LYS A 1 96 ? 18.009 6.421 -16.280 1.00 42.38 96 LYS A CA 1
ATOM 777 C C . LYS A 1 96 ? 17.939 5.536 -17.517 1.00 42.38 96 LYS A C 1
ATOM 779 O O . LYS A 1 96 ? 17.815 6.027 -18.634 1.00 42.38 96 LYS A O 1
ATOM 784 N N . VAL A 1 97 ? 17.961 4.222 -17.320 1.00 38.50 97 VAL A N 1
ATOM 785 C CA . VAL A 1 97 ? 17.421 3.306 -18.327 1.00 38.50 97 VAL A CA 1
ATOM 786 C C . VAL A 1 97 ? 15.928 3.636 -18.419 1.00 38.50 97 VAL A C 1
ATOM 788 O O . VAL A 1 97 ? 15.193 3.418 -17.459 1.00 38.50 97 VAL A O 1
ATOM 791 N N . VAL A 1 98 ? 15.478 4.213 -19.534 1.00 37.94 98 VAL A N 1
ATOM 792 C CA . VAL A 1 98 ? 14.047 4.308 -19.859 1.00 37.94 98 VAL A CA 1
ATOM 793 C C . VAL A 1 98 ? 13.764 3.288 -20.959 1.00 37.94 98 VAL A C 1
ATOM 795 O O . VAL A 1 98 ? 13.820 3.621 -22.140 1.00 37.94 98 VAL A O 1
ATOM 798 N N . PRO A 1 99 ? 13.484 2.022 -20.619 1.00 38.28 99 PRO A N 1
ATOM 799 C CA . PRO A 1 99 ? 12.681 1.189 -21.500 1.00 38.28 99 PRO A CA 1
ATOM 800 C C . PRO A 1 99 ? 11.252 1.744 -21.430 1.00 38.28 99 PRO A C 1
ATOM 802 O O . PRO A 1 99 ? 10.810 2.010 -20.327 1.00 38.28 99 PRO A O 1
ATOM 805 N N . PHE A 1 100 ? 10.541 1.916 -22.550 1.00 41.03 100 PHE A N 1
ATOM 806 C CA . PHE A 1 100 ? 9.109 2.298 -22.630 1.00 41.03 100 PHE A CA 1
ATOM 807 C C . PHE A 1 100 ? 8.679 3.584 -21.864 1.00 41.03 100 PHE A C 1
ATOM 809 O O . PHE A 1 100 ? 8.988 3.748 -20.689 1.00 41.03 100 PHE A O 1
ATOM 816 N N . PRO A 1 101 ? 7.898 4.520 -22.445 1.00 51.81 101 PRO A N 1
ATOM 817 C CA . PRO A 1 101 ? 7.489 5.704 -21.689 1.00 51.81 101 PRO A CA 1
ATOM 818 C C . PRO A 1 101 ? 6.739 5.259 -20.417 1.00 51.81 101 PRO A C 1
ATOM 820 O O . PRO A 1 101 ? 5.787 4.474 -20.530 1.00 51.81 101 PRO A O 1
ATOM 823 N N . PRO A 1 102 ? 7.187 5.667 -19.213 1.00 51.06 102 PRO A N 1
ATOM 824 C CA . PRO A 1 102 ? 6.562 5.256 -17.965 1.00 51.06 102 PRO A CA 1
ATOM 825 C C . PRO A 1 102 ? 5.107 5.719 -17.951 1.00 51.06 102 PRO A C 1
ATOM 827 O O . PRO A 1 102 ? 4.826 6.911 -18.067 1.00 51.06 102 PRO A O 1
ATOM 830 N N . ASP A 1 103 ? 4.180 4.781 -17.777 1.00 56.38 103 ASP A N 1
ATOM 831 C CA . ASP A 1 103 ? 2.763 5.103 -17.650 1.00 56.38 103 ASP A CA 1
ATOM 832 C C . ASP A 1 103 ? 2.481 5.542 -16.208 1.00 56.38 103 ASP A C 1
ATOM 834 O O . ASP A 1 103 ? 2.210 4.741 -15.312 1.00 56.38 103 ASP A O 1
ATOM 838 N N . PHE A 1 104 ? 2.635 6.842 -15.950 1.00 52.66 104 PHE A N 1
ATOM 839 C CA . PHE A 1 104 ? 2.387 7.436 -14.631 1.00 52.66 104 PHE A CA 1
ATOM 840 C C . PHE A 1 104 ? 0.925 7.381 -14.199 1.00 52.66 104 PHE A C 1
ATOM 842 O O . PHE A 1 104 ? 0.643 7.529 -13.011 1.00 52.66 104 PHE A O 1
ATOM 849 N N . THR A 1 105 ? 0.017 7.164 -15.141 1.00 57.25 105 THR A N 1
ATOM 850 C CA . THR A 1 105 ? -1.421 7.107 -14.911 1.00 57.25 105 THR A CA 1
ATOM 851 C C . THR A 1 105 ? -1.942 5.668 -14.855 1.00 57.25 105 THR A C 1
ATOM 853 O O . THR A 1 105 ? -3.138 5.465 -14.648 1.00 57.25 105 THR A O 1
ATOM 856 N N . MET A 1 106 ? -1.044 4.676 -14.959 1.00 64.81 106 MET A N 1
ATOM 857 C CA . MET A 1 106 ? -1.317 3.235 -14.885 1.00 64.81 106 MET A CA 1
ATOM 858 C C . MET A 1 106 ? -2.364 2.755 -15.900 1.00 64.81 106 MET A C 1
ATOM 860 O O . MET A 1 106 ? -2.942 1.687 -15.720 1.00 64.81 106 MET A O 1
ATOM 864 N N . HIS A 1 107 ? -2.616 3.503 -16.976 1.00 62.16 107 HIS A N 1
ATOM 865 C CA . HIS A 1 107 ? -3.607 3.160 -17.999 1.00 62.16 107 HIS A CA 1
ATOM 866 C C . HIS A 1 107 ? -3.430 1.757 -18.591 1.00 62.16 107 HIS A C 1
ATOM 868 O O . HIS A 1 107 ? -4.424 1.161 -18.995 1.00 62.16 107 HIS A O 1
ATOM 874 N N . ARG A 1 108 ? -2.202 1.229 -18.618 1.00 63.97 108 ARG A N 1
ATOM 875 C CA . ARG A 1 108 ? -1.884 -0.145 -19.031 1.00 63.97 108 ARG A CA 1
ATOM 876 C C . ARG A 1 108 ? -2.355 -1.227 -18.057 1.00 63.97 108 ARG A C 1
ATOM 878 O O . ARG A 1 108 ? -2.533 -2.363 -18.476 1.00 63.97 108 ARG A O 1
ATOM 885 N N . LEU A 1 109 ? -2.513 -0.906 -16.773 1.00 62.59 109 LEU A N 1
ATOM 886 C CA . LEU A 1 109 ? -2.885 -1.868 -15.730 1.00 62.59 109 LEU A CA 1
ATOM 887 C C . LEU A 1 109 ? -4.369 -1.816 -15.353 1.00 62.59 109 LEU A C 1
ATOM 889 O O . LEU A 1 109 ? -4.913 -2.829 -14.908 1.00 62.59 109 LEU A O 1
ATOM 893 N N . LEU A 1 110 ? -5.011 -0.649 -15.476 1.00 60.75 110 LEU A N 1
ATOM 894 C CA . LEU A 1 110 ? -6.376 -0.442 -14.986 1.00 60.75 110 LEU A CA 1
ATOM 895 C C . LEU A 1 110 ? -7.426 -1.055 -15.921 1.00 60.75 110 LEU A C 1
ATOM 897 O O . LEU A 1 110 ? -7.356 -0.900 -17.140 1.00 60.75 110 LEU A O 1
ATOM 901 N N . LYS A 1 111 ? -8.443 -1.688 -15.323 1.00 53.62 111 LYS A N 1
ATOM 902 C CA . LYS A 1 111 ? -9.646 -2.153 -16.024 1.00 53.62 111 LYS A CA 1
ATOM 903 C C . LYS A 1 111 ? -10.457 -0.987 -16.598 1.00 53.62 111 LYS A C 1
ATOM 905 O O . LYS A 1 111 ? -10.537 0.095 -16.009 1.00 53.62 111 LYS A O 1
ATOM 910 N N . PHE A 1 112 ? -11.071 -1.254 -17.746 1.00 51.75 112 PHE A N 1
ATOM 911 C CA . PHE A 1 112 ? -12.052 -0.399 -18.405 1.00 51.75 112 PHE A CA 1
ATOM 912 C C . PHE A 1 112 ? -13.415 -0.464 -17.703 1.00 51.75 112 PHE A C 1
ATOM 914 O O . PHE A 1 112 ? -13.710 -1.429 -16.997 1.00 51.75 112 PHE A O 1
ATOM 921 N N . SER A 1 113 ? -14.219 0.587 -17.854 1.00 41.69 113 SER A N 1
ATOM 922 C CA . SER A 1 113 ? -15.532 0.717 -17.204 1.00 41.69 113 SER A CA 1
ATOM 923 C C . SER A 1 113 ? -16.561 -0.225 -17.858 1.00 41.69 113 SER A C 1
ATOM 925 O O . SER A 1 113 ? -16.392 -0.569 -19.030 1.00 41.69 113 SER A O 1
ATOM 927 N N . PRO A 1 114 ? -17.664 -0.602 -17.179 1.00 38.22 114 PRO A N 1
ATOM 928 C CA . PRO A 1 114 ? -18.736 -1.376 -17.804 1.00 38.22 114 PRO A CA 1
ATOM 929 C C . PRO A 1 114 ? -19.397 -0.515 -18.891 1.00 38.22 114 PRO A C 1
ATOM 931 O O . PRO A 1 114 ? -20.056 0.475 -18.585 1.00 38.22 114 PRO A O 1
ATOM 934 N N . GLY A 1 115 ? -19.150 -0.848 -20.157 1.00 46.75 115 GLY A N 1
ATOM 935 C CA . GLY A 1 115 ? -19.557 -0.062 -21.330 1.00 46.75 115 GLY A CA 1
ATOM 936 C C . GLY A 1 115 ? -18.466 0.023 -22.400 1.00 46.75 115 GLY A C 1
ATOM 937 O O . GLY A 1 115 ? -18.775 0.168 -23.579 1.00 46.75 115 GLY A O 1
ATOM 938 N N . ASP A 1 116 ? -17.204 -0.161 -22.010 1.00 47.06 116 ASP A N 1
ATOM 939 C CA . ASP A 1 116 ? -16.118 -0.425 -22.947 1.00 47.06 116 ASP A CA 1
ATOM 940 C C . ASP A 1 116 ? -16.233 -1.896 -23.372 1.00 47.06 116 ASP A C 1
ATOM 942 O O . ASP A 1 116 ? -15.886 -2.813 -22.625 1.00 47.06 116 ASP A O 1
ATOM 946 N N . THR A 1 117 ? -16.820 -2.139 -24.545 1.00 41.09 117 THR A N 1
ATOM 947 C CA . THR A 1 117 ? -16.921 -3.480 -25.126 1.00 41.09 117 THR A CA 1
ATOM 948 C C . THR A 1 117 ? -15.529 -4.097 -25.210 1.00 41.09 117 THR A C 1
ATOM 950 O O . THR A 1 117 ? -14.677 -3.583 -25.925 1.00 41.09 117 THR A O 1
ATOM 953 N N . ALA A 1 118 ? -15.339 -5.155 -24.427 1.00 40.62 118 ALA A N 1
ATOM 954 C CA . ALA A 1 118 ? -14.372 -6.237 -24.547 1.00 40.62 118 ALA A CA 1
ATOM 955 C C . ALA A 1 118 ? -13.062 -5.973 -25.335 1.00 40.62 118 ALA A C 1
ATOM 957 O O . ALA A 1 118 ? -13.036 -5.737 -26.538 1.00 40.62 118 ALA A O 1
ATOM 958 N N . GLU A 1 119 ? -11.963 -6.200 -24.612 1.00 44.28 119 GLU A N 1
ATOM 959 C CA . GLU A 1 119 ? -10.679 -6.752 -25.081 1.00 44.28 119 GLU A CA 1
ATOM 960 C C . GLU A 1 119 ? -9.576 -5.821 -25.578 1.00 44.28 119 GLU A C 1
ATOM 962 O O . GLU A 1 119 ? -8.419 -6.227 -25.502 1.00 44.28 119 GLU A O 1
ATOM 967 N N . CYS A 1 120 ? -9.825 -4.576 -25.979 1.00 42.06 120 CYS A N 1
ATOM 968 C CA . CYS A 1 120 ? -8.711 -3.714 -26.377 1.00 42.06 120 CYS A CA 1
ATOM 969 C C . CYS A 1 120 ? -9.107 -2.241 -26.497 1.00 42.06 120 CYS A C 1
ATOM 971 O O . CYS A 1 120 ? -9.811 -1.865 -27.431 1.00 42.06 120 CYS A O 1
ATOM 973 N N . SER A 1 121 ? -8.554 -1.368 -25.645 1.00 43.06 121 SER A N 1
ATOM 974 C CA . SER A 1 121 ? -8.480 0.058 -25.995 1.00 43.06 121 SER A CA 1
ATOM 975 C C . SER A 1 121 ? -7.131 0.365 -26.636 1.00 43.06 121 SER A C 1
ATOM 977 O O . SER A 1 121 ? -6.077 0.036 -26.083 1.00 43.06 121 SER A O 1
ATOM 979 N N . THR A 1 122 ? -7.148 1.008 -27.799 1.00 41.94 122 THR A N 1
ATOM 980 C CA . THR A 1 122 ? -5.946 1.547 -28.434 1.00 41.94 122 THR A CA 1
ATOM 981 C C . THR A 1 122 ? -5.710 2.966 -27.929 1.00 41.94 122 THR A C 1
ATOM 983 O O . THR A 1 122 ? -6.188 3.933 -28.524 1.00 41.94 122 THR A O 1
ATOM 986 N N . TYR A 1 123 ? -4.963 3.122 -26.837 1.00 38.12 123 TYR A N 1
ATOM 987 C CA . TYR A 1 123 ? -4.355 4.416 -26.519 1.00 38.12 123 TYR A CA 1
ATOM 988 C C . TYR A 1 123 ? -2.976 4.452 -27.187 1.00 38.12 123 TYR A C 1
ATOM 990 O O . TYR A 1 123 ? -2.149 3.576 -26.944 1.00 38.12 123 TYR A O 1
ATOM 998 N N . ASN A 1 124 ? -2.745 5.416 -28.085 1.00 38.03 124 ASN A N 1
ATOM 999 C CA . ASN A 1 124 ? -1.544 5.505 -28.935 1.00 38.03 124 ASN A CA 1
ATOM 1000 C C . ASN A 1 124 ? -1.288 4.280 -29.846 1.00 38.03 124 ASN A C 1
ATOM 1002 O O . ASN A 1 124 ? -0.138 3.957 -30.128 1.00 38.03 124 ASN A O 1
ATOM 1006 N N . GLY A 1 125 ? -2.336 3.584 -30.303 1.00 36.44 125 GLY A N 1
ATOM 1007 C CA . GLY A 1 125 ? -2.192 2.436 -31.214 1.00 36.44 125 GLY A CA 1
ATOM 1008 C C . GLY A 1 125 ? -1.681 1.143 -30.563 1.00 36.44 125 GLY A C 1
ATOM 1009 O O . GLY A 1 125 ? -1.405 0.185 -31.276 1.00 36.44 125 GLY A O 1
ATOM 1010 N N . MET A 1 126 ? -1.570 1.089 -29.230 1.00 36.72 126 MET A N 1
ATOM 1011 C CA . MET A 1 126 ? -1.242 -0.135 -28.491 1.00 36.72 126 MET A CA 1
ATOM 1012 C C . MET A 1 126 ? -2.471 -0.693 -27.777 1.00 36.72 126 MET A C 1
ATOM 1014 O O . MET A 1 126 ? -3.151 0.036 -27.052 1.00 36.72 126 MET A O 1
ATOM 1018 N N . ASN A 1 127 ? -2.716 -1.991 -27.952 1.00 41.38 127 ASN A N 1
ATOM 1019 C CA . ASN A 1 127 ? -3.780 -2.714 -27.267 1.00 41.38 127 ASN A CA 1
ATOM 1020 C C . ASN A 1 127 ? -3.501 -2.727 -25.759 1.00 41.38 127 ASN A C 1
ATOM 1022 O O . ASN A 1 127 ? -2.484 -3.254 -25.306 1.00 41.38 127 ASN A O 1
ATOM 1026 N N . THR A 1 128 ? -4.396 -2.131 -24.974 1.00 44.94 128 THR A N 1
ATOM 1027 C CA . THR A 1 128 ? -4.342 -2.182 -23.509 1.00 44.94 128 THR A CA 1
ATOM 1028 C C . THR A 1 128 ? -5.284 -3.273 -23.019 1.00 44.94 128 THR A C 1
ATOM 1030 O O . THR A 1 128 ? -6.501 -3.152 -23.134 1.00 44.94 128 THR A O 1
ATOM 1033 N N . PHE A 1 129 ? -4.706 -4.355 -22.502 1.00 45.97 129 PHE A N 1
ATOM 1034 C CA . PHE A 1 129 ? -5.435 -5.423 -21.826 1.00 45.97 129 PHE A CA 1
ATOM 1035 C C . PHE A 1 129 ? -5.472 -5.126 -20.329 1.00 45.97 129 PHE A C 1
ATOM 1037 O O . PHE A 1 129 ? -4.475 -4.688 -19.756 1.00 45.97 129 PHE A O 1
ATOM 1044 N N . ALA A 1 130 ? -6.601 -5.395 -19.676 1.00 51.12 130 ALA A N 1
ATOM 1045 C CA . ALA A 1 130 ? -6.641 -5.402 -18.222 1.00 51.12 130 ALA A CA 1
ATOM 1046 C C . ALA A 1 130 ? -5.811 -6.581 -17.695 1.00 51.12 130 ALA A C 1
ATOM 1048 O O . ALA A 1 130 ? -6.250 -7.726 -17.742 1.00 51.12 130 ALA A O 1
ATOM 1049 N N . LEU A 1 131 ? -4.600 -6.303 -17.211 1.00 59.62 131 LEU A N 1
ATOM 1050 C CA . LEU A 1 131 ? -3.696 -7.326 -16.665 1.00 59.62 131 LEU A CA 1
ATOM 1051 C C . LEU A 1 131 ? -3.933 -7.590 -15.171 1.00 59.62 131 LEU A C 1
ATOM 1053 O O . LEU A 1 131 ? -3.373 -8.528 -14.607 1.00 59.62 131 LEU A O 1
ATOM 1057 N N . THR A 1 132 ? -4.747 -6.759 -14.521 1.00 62.56 132 THR A N 1
ATOM 1058 C CA . THR A 1 132 ? -5.099 -6.897 -13.108 1.00 62.56 132 THR A CA 1
ATOM 1059 C C . THR A 1 132 ? -6.291 -7.838 -12.931 1.00 62.56 132 THR A C 1
ATOM 1061 O O . THR A 1 132 ? -7.276 -7.787 -13.676 1.00 62.56 132 THR A O 1
ATOM 1064 N N . LYS A 1 133 ? -6.199 -8.715 -11.921 1.00 69.81 133 LYS A N 1
ATOM 1065 C CA . LYS A 1 133 ? -7.336 -9.517 -11.448 1.00 69.81 133 LYS A CA 1
ATOM 1066 C C . LYS A 1 133 ? -8.456 -8.592 -10.961 1.00 69.81 133 LYS A C 1
ATOM 1068 O O . LYS A 1 133 ? -8.239 -7.402 -10.740 1.00 69.81 133 LYS A O 1
ATOM 1073 N N . GLU A 1 134 ? -9.661 -9.134 -10.817 1.00 77.00 134 GLU A N 1
ATOM 1074 C CA . GLU A 1 134 ? -10.757 -8.389 -10.193 1.00 77.00 134 GLU A CA 1
ATOM 1075 C C . GLU A 1 134 ? -10.377 -7.976 -8.775 1.00 77.00 134 GLU A C 1
ATOM 1077 O O . GLU A 1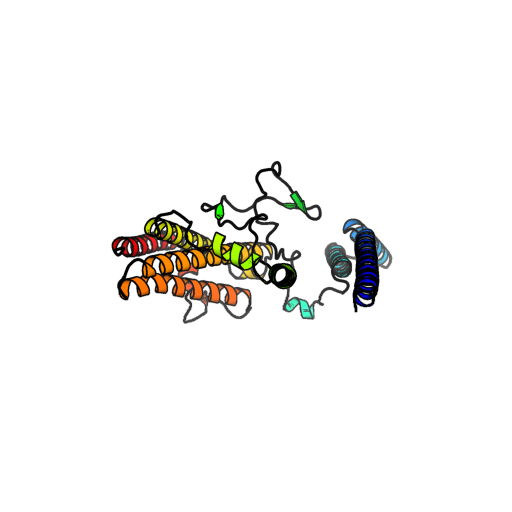 134 ? -9.923 -8.800 -7.984 1.00 77.00 134 GLU A O 1
ATOM 1082 N N . ASP A 1 135 ? -10.510 -6.678 -8.501 1.00 87.56 135 ASP A N 1
ATOM 1083 C CA . ASP A 1 135 ? -10.298 -6.117 -7.173 1.00 87.56 135 ASP A CA 1
ATOM 1084 C C . ASP A 1 135 ? -11.454 -6.581 -6.277 1.00 87.56 135 ASP A C 1
ATOM 1086 O O . ASP A 1 135 ? -12.606 -6.293 -6.619 1.00 87.56 135 ASP A O 1
ATOM 1090 N N . PRO A 1 136 ? -11.191 -7.274 -5.152 1.00 89.38 136 PRO A N 1
ATOM 1091 C CA . PRO A 1 136 ? -12.263 -7.737 -4.274 1.00 89.38 136 PRO A CA 1
ATOM 1092 C C . PRO A 1 136 ? -13.055 -6.585 -3.632 1.00 89.38 136 PRO A C 1
ATOM 1094 O O . PRO A 1 136 ? -14.180 -6.799 -3.191 1.00 89.38 136 PRO A O 1
ATOM 1097 N N . TRP A 1 137 ? -12.506 -5.361 -3.637 1.00 91.50 137 TRP A N 1
ATOM 1098 C CA . TRP A 1 137 ? -13.169 -4.134 -3.184 1.00 91.50 137 TRP A CA 1
ATOM 1099 C C . TRP A 1 137 ? -13.353 -3.147 -4.350 1.00 91.50 137 TRP A C 1
ATOM 1101 O O . TRP A 1 137 ? -12.636 -2.142 -4.449 1.00 91.50 137 TRP A O 1
ATOM 1111 N N . PRO A 1 138 ? -14.328 -3.391 -5.248 1.00 86.62 138 PRO A N 1
ATOM 1112 C CA . PRO A 1 138 ? -14.485 -2.636 -6.493 1.00 86.62 138 PRO A CA 1
ATOM 1113 C C . PRO A 1 138 ? -14.748 -1.138 -6.276 1.00 86.62 138 PRO A C 1
ATOM 1115 O O . PRO A 1 138 ? -14.293 -0.315 -7.069 1.00 86.62 138 PRO A O 1
ATOM 1118 N N . GLU A 1 139 ? -15.418 -0.761 -5.184 1.00 85.25 139 GLU A N 1
ATOM 1119 C CA . GLU A 1 139 ? -15.706 0.642 -4.843 1.00 85.25 139 GLU A CA 1
ATOM 1120 C C . GLU A 1 139 ? -14.428 1.461 -4.588 1.00 85.25 139 GLU A C 1
ATOM 1122 O O . GLU A 1 139 ? -14.370 2.654 -4.902 1.00 85.25 139 GLU A O 1
ATOM 1127 N N . ARG A 1 140 ? -13.377 0.811 -4.068 1.00 87.56 140 ARG A N 1
ATOM 1128 C CA . ARG A 1 140 ? -12.087 1.426 -3.706 1.00 87.56 140 ARG A CA 1
ATOM 1129 C C . ARG A 1 140 ? -10.961 1.080 -4.684 1.00 87.56 140 ARG A C 1
ATOM 1131 O O . ARG A 1 140 ? -9.850 1.622 -4.580 1.00 87.56 140 ARG A O 1
ATOM 1138 N N . ALA A 1 141 ? -11.263 0.263 -5.691 1.00 87.44 141 ALA A N 1
ATOM 1139 C CA . ALA A 1 141 ? -10.352 -0.102 -6.760 1.00 87.44 141 ALA A CA 1
ATOM 1140 C C . ALA A 1 141 ? -9.800 1.128 -7.489 1.00 87.44 141 ALA A C 1
ATOM 1142 O O . ALA A 1 141 ? -10.474 2.152 -7.668 1.00 87.44 141 ALA A O 1
ATOM 1143 N N . ILE A 1 142 ? -8.546 1.032 -7.929 1.00 85.00 142 ILE A N 1
ATOM 1144 C CA . ILE A 1 142 ? -7.973 2.036 -8.824 1.00 85.00 142 ILE A CA 1
ATOM 1145 C C . ILE A 1 142 ? -8.549 1.763 -10.210 1.00 85.00 142 ILE A C 1
ATOM 1147 O O . ILE A 1 142 ? -8.340 0.696 -10.777 1.00 85.00 142 ILE A O 1
ATOM 1151 N N . THR A 1 143 ? -9.286 2.725 -10.750 1.00 80.81 143 THR A N 1
ATOM 1152 C CA . THR A 1 143 ? -9.903 2.639 -12.080 1.00 80.81 143 THR A CA 1
ATOM 1153 C C . THR A 1 143 ? -9.787 3.989 -12.778 1.00 80.81 143 THR A C 1
ATOM 1155 O O . THR A 1 143 ? -9.337 4.967 -12.182 1.00 80.81 143 THR A O 1
ATOM 1158 N N . ARG A 1 144 ? -10.194 4.085 -14.047 1.00 71.44 144 ARG A N 1
ATOM 1159 C CA . ARG A 1 144 ? -10.265 5.393 -14.725 1.00 71.44 144 ARG A CA 1
ATOM 1160 C C . ARG A 1 144 ? -11.309 6.321 -14.103 1.00 71.44 144 ARG A C 1
ATOM 1162 O O . ARG A 1 144 ? -11.053 7.514 -13.995 1.00 71.44 144 ARG A O 1
ATOM 1169 N N . ALA A 1 145 ? -12.443 5.772 -13.667 1.00 76.56 145 ALA A N 1
ATOM 1170 C CA . ALA A 1 145 ? -13.467 6.516 -12.932 1.00 76.56 145 ALA A CA 1
ATOM 1171 C C . ALA A 1 145 ? -13.007 6.885 -11.510 1.00 76.56 145 ALA A C 1
ATOM 1173 O O . ALA A 1 145 ? -13.494 7.845 -10.920 1.00 76.56 145 ALA A O 1
ATOM 1174 N N . ASN A 1 146 ? -12.049 6.133 -10.962 1.00 80.69 146 ASN A N 1
ATOM 1175 C CA . ASN A 1 146 ? -11.512 6.326 -9.625 1.00 80.69 146 ASN A CA 1
ATOM 1176 C C . ASN A 1 146 ? -9.968 6.337 -9.622 1.00 80.69 146 ASN A C 1
ATOM 1178 O O . ASN A 1 146 ? -9.341 5.412 -9.083 1.00 80.69 146 ASN A O 1
ATOM 1182 N N . PRO A 1 147 ? -9.326 7.346 -10.242 1.00 81.88 147 PRO A N 1
ATOM 1183 C CA . PRO A 1 147 ? -7.887 7.342 -10.472 1.00 81.88 147 PRO A CA 1
ATOM 1184 C C . PRO A 1 147 ? -7.098 7.722 -9.216 1.00 81.88 147 PRO A C 1
ATOM 1186 O O . PRO A 1 147 ? -7.616 8.289 -8.250 1.00 81.88 147 PRO A O 1
ATOM 1189 N N . VAL A 1 148 ? -5.795 7.448 -9.235 1.00 83.75 148 VAL A N 1
ATOM 1190 C CA . VAL A 1 148 ? -4.873 8.085 -8.290 1.00 83.75 148 VAL A CA 1
ATOM 1191 C C . VAL A 1 148 ? -4.706 9.543 -8.702 1.00 83.75 148 VAL A C 1
ATOM 1193 O O . VAL A 1 148 ? -4.341 9.839 -9.839 1.00 83.75 148 VAL A O 1
ATOM 1196 N N . TRP A 1 149 ? -4.965 10.457 -7.771 1.00 82.00 149 TRP A N 1
ATOM 1197 C CA . TRP A 1 149 ? -4.899 11.887 -8.042 1.00 82.00 149 TRP A CA 1
ATOM 1198 C C . TRP A 1 149 ? -3.462 12.335 -8.294 1.00 82.00 149 TRP A C 1
ATOM 1200 O O . TRP A 1 149 ? -2.616 12.319 -7.395 1.00 82.00 149 TRP A O 1
ATOM 1210 N N . SER A 1 150 ? -3.200 12.766 -9.527 1.00 78.94 150 SER A N 1
ATOM 1211 C CA . SER A 1 150 ? -1.921 13.364 -9.895 1.00 78.94 150 SER A CA 1
ATOM 1212 C C . SER A 1 150 ? -1.766 14.758 -9.281 1.00 78.94 150 SER A C 1
ATOM 1214 O O . SER A 1 150 ? -2.742 15.407 -8.903 1.00 78.94 150 SER A O 1
ATOM 1216 N N . ARG A 1 151 ? -0.526 15.254 -9.221 1.00 76.50 151 ARG A N 1
ATOM 1217 C CA . ARG A 1 151 ? -0.243 16.631 -8.791 1.00 76.50 151 ARG A CA 1
ATOM 1218 C C . ARG A 1 151 ? -1.037 17.655 -9.609 1.00 76.50 151 ARG A C 1
ATOM 1220 O O . ARG A 1 151 ? -1.621 18.560 -9.032 1.00 76.50 151 ARG A O 1
ATOM 1227 N N . ARG A 1 152 ? -1.123 17.443 -10.922 1.00 77.62 152 ARG A N 1
ATOM 1228 C CA . ARG A 1 152 ? -1.879 18.302 -11.832 1.00 77.62 152 ARG A CA 1
ATOM 1229 C C . ARG A 1 152 ? -3.372 18.330 -11.497 1.00 77.62 152 ARG A C 1
ATOM 1231 O O . ARG A 1 152 ? -3.945 19.404 -11.445 1.00 77.62 152 ARG A O 1
ATOM 1238 N N . MET A 1 153 ? -3.979 17.175 -11.213 1.00 83.06 153 MET A N 1
ATOM 1239 C CA . MET A 1 153 ? -5.395 17.118 -10.815 1.00 83.06 153 MET A CA 1
ATOM 1240 C C . MET A 1 153 ? -5.650 17.878 -9.512 1.00 83.06 153 MET A C 1
ATOM 1242 O O . MET A 1 153 ? -6.669 18.541 -9.382 1.00 83.06 153 MET A O 1
ATOM 1246 N N . LYS A 1 154 ? -4.713 17.809 -8.556 1.00 83.31 154 LYS A N 1
ATOM 1247 C CA . LYS A 1 154 ? -4.801 18.589 -7.313 1.00 83.31 154 LYS A CA 1
ATOM 1248 C C . LYS A 1 154 ? -4.701 20.090 -7.575 1.00 83.31 154 LYS A C 1
ATOM 1250 O O . LYS A 1 154 ? -5.460 20.849 -6.996 1.00 83.31 154 LYS A O 1
ATOM 1255 N N . GLU A 1 155 ? -3.775 20.509 -8.434 1.00 87.12 155 GLU A N 1
ATOM 1256 C CA . GLU A 1 155 ? -3.606 21.918 -8.810 1.00 87.12 155 GLU A CA 1
ATOM 1257 C C . GLU A 1 155 ? -4.840 22.451 -9.557 1.00 87.12 155 GLU A C 1
ATOM 1259 O O . GLU A 1 155 ? -5.321 23.538 -9.249 1.00 87.12 155 GLU A O 1
ATOM 1264 N N . GLU A 1 156 ? -5.402 21.670 -10.482 1.00 90.62 156 GLU A N 1
ATOM 1265 C CA . GLU A 1 156 ? -6.642 22.008 -11.193 1.00 90.62 156 GLU A CA 1
ATOM 1266 C C . GLU A 1 156 ? -7.839 22.104 -10.226 1.00 90.62 156 GLU A C 1
ATOM 1268 O O . GLU A 1 156 ? -8.605 23.065 -10.295 1.00 90.62 156 GLU A O 1
ATOM 1273 N N . ASP A 1 157 ? -7.980 21.168 -9.282 1.00 91.75 157 ASP A N 1
ATOM 1274 C CA . ASP A 1 157 ? -9.039 21.203 -8.262 1.00 91.75 157 ASP A CA 1
ATOM 1275 C C . ASP A 1 157 ? -8.876 22.375 -7.284 1.00 91.75 157 ASP A C 1
ATOM 1277 O O . ASP A 1 157 ? -9.865 22.965 -6.853 1.00 91.75 157 ASP A O 1
ATOM 1281 N N . GLU A 1 158 ? -7.645 22.769 -6.960 1.00 92.75 158 GLU A N 1
ATOM 1282 C CA . GLU A 1 158 ? -7.388 23.949 -6.132 1.00 92.75 158 GLU A CA 1
ATOM 1283 C C . GLU A 1 158 ? -7.822 25.236 -6.846 1.00 92.75 158 GLU A C 1
ATOM 1285 O O . GLU A 1 158 ? -8.517 26.067 -6.262 1.00 92.75 158 GLU A O 1
ATOM 1290 N N . ILE A 1 159 ? -7.485 25.373 -8.131 1.00 94.75 159 ILE A N 1
ATOM 1291 C CA . ILE A 1 159 ? -7.829 26.551 -8.939 1.00 94.75 159 ILE A CA 1
ATOM 1292 C C . ILE A 1 159 ? -9.342 26.647 -9.168 1.00 94.75 159 ILE A C 1
ATOM 1294 O O . ILE A 1 159 ? -9.921 27.725 -9.025 1.00 94.75 159 ILE A O 1
ATOM 1298 N N . HIS A 1 160 ? -9.985 25.538 -9.538 1.00 94.56 160 HIS A N 1
ATOM 1299 C CA . HIS A 1 160 ? -11.375 25.550 -9.997 1.00 94.56 160 HIS A CA 1
ATOM 1300 C C . HIS A 1 160 ? -12.392 25.265 -8.887 1.00 94.56 160 HIS A C 1
ATOM 1302 O O . HIS A 1 160 ? -13.472 25.852 -8.885 1.00 94.56 160 HIS A O 1
ATOM 1308 N N . ASN A 1 161 ? -12.044 24.419 -7.915 1.00 92.12 161 ASN A N 1
ATOM 1309 C CA . ASN A 1 161 ? -12.966 23.937 -6.884 1.00 92.12 161 ASN A CA 1
ATOM 1310 C C . ASN A 1 161 ? -12.491 24.228 -5.451 1.00 92.12 161 ASN A C 1
ATOM 1312 O O . ASN A 1 161 ? -13.147 23.791 -4.502 1.00 92.12 161 ASN A O 1
ATOM 1316 N N . LYS A 1 162 ? -11.377 24.956 -5.263 1.00 93.00 162 LYS A N 1
ATOM 1317 C CA . LYS A 1 162 ? -10.773 25.242 -3.945 1.00 93.00 162 LYS A CA 1
ATOM 1318 C C . LYS A 1 162 ? -10.488 23.967 -3.133 1.00 93.00 162 LYS A C 1
ATOM 1320 O O . LYS A 1 162 ? -10.765 23.912 -1.931 1.00 93.00 162 LYS A O 1
ATOM 1325 N N . GLY A 1 163 ? -10.059 22.903 -3.814 1.00 89.94 163 GLY A N 1
ATOM 1326 C CA . GLY A 1 163 ? -9.693 21.633 -3.182 1.00 89.94 163 GLY A CA 1
ATOM 1327 C C . GLY A 1 163 ? -10.879 20.772 -2.718 1.00 89.94 163 GLY A C 1
ATOM 1328 O O . GLY A 1 163 ? -10.687 19.813 -1.961 1.00 89.94 163 GLY A O 1
ATOM 1329 N N . LYS A 1 164 ? -12.122 21.119 -3.091 1.00 92.62 164 LYS A N 1
ATOM 1330 C CA . LYS A 1 164 ? -13.324 20.367 -2.683 1.00 92.62 164 LYS A CA 1
ATOM 1331 C C . LYS A 1 164 ? -13.376 18.968 -3.289 1.00 92.62 164 LYS A C 1
ATOM 1333 O O . LYS A 1 164 ? -13.711 18.031 -2.568 1.00 92.62 164 LYS A O 1
ATOM 1338 N N . GLY A 1 165 ? -13.011 18.812 -4.561 1.00 90.62 165 GLY A N 1
ATOM 1339 C CA . GLY A 1 165 ? -13.070 17.517 -5.233 1.00 90.62 165 GLY A CA 1
ATOM 1340 C C . GLY A 1 165 ? -12.115 16.507 -4.602 1.00 90.62 165 GLY A C 1
ATOM 1341 O O . GLY A 1 165 ? -12.472 15.340 -4.430 1.00 90.62 165 GLY A O 1
ATOM 1342 N N . LEU A 1 166 ? -10.924 16.954 -4.181 1.00 88.69 166 LEU A N 1
ATOM 1343 C CA . LEU A 1 166 ? -9.989 16.091 -3.463 1.00 88.69 166 LEU A CA 1
ATOM 1344 C C . LEU A 1 166 ? -10.607 15.613 -2.146 1.00 88.69 166 LEU A C 1
ATOM 1346 O O . LEU A 1 166 ? -10.597 14.415 -1.883 1.00 88.69 166 LEU A O 1
ATOM 1350 N N . LYS A 1 167 ? -11.186 16.522 -1.352 1.00 91.31 167 LYS A N 1
ATOM 1351 C CA . LYS A 1 167 ? -11.824 16.180 -0.070 1.00 91.31 167 LYS A CA 1
ATOM 1352 C C . LYS A 1 167 ? -12.995 15.216 -0.238 1.00 91.31 167 LYS A C 1
ATOM 1354 O O . LYS A 1 167 ? -13.100 14.265 0.526 1.00 91.31 167 LYS A O 1
ATOM 1359 N N . GLU A 1 168 ? -13.848 15.429 -1.235 1.00 92.06 168 GLU A N 1
ATOM 1360 C CA . GLU A 1 168 ? -14.965 14.527 -1.541 1.00 92.06 168 GLU A CA 1
ATOM 1361 C C . GLU A 1 168 ? -14.474 13.137 -1.944 1.00 92.06 168 GLU A C 1
ATOM 1363 O O . GLU A 1 168 ? -15.017 12.127 -1.493 1.00 92.06 168 GLU A O 1
ATOM 1368 N N . MET A 1 169 ? -13.413 13.068 -2.751 1.00 89.75 169 MET A N 1
ATOM 1369 C CA . MET A 1 169 ? -12.793 11.797 -3.106 1.00 89.75 169 MET A CA 1
ATOM 1370 C C . MET A 1 169 ? -12.187 11.108 -1.883 1.00 89.75 169 MET A C 1
ATOM 1372 O O . MET A 1 169 ? -12.430 9.921 -1.694 1.00 89.75 169 MET A O 1
ATOM 1376 N N . GLU A 1 170 ? -11.441 11.828 -1.042 1.00 90.50 170 GLU A N 1
ATOM 1377 C CA . GLU A 1 170 ? -10.854 11.259 0.175 1.00 90.50 170 GLU A CA 1
ATOM 1378 C C . GLU A 1 170 ? -11.931 10.764 1.144 1.00 90.50 170 GLU A C 1
ATOM 1380 O O . GLU A 1 170 ? -11.817 9.646 1.642 1.00 90.50 170 GLU A O 1
ATOM 1385 N N . LYS A 1 171 ? -13.010 11.531 1.331 1.00 91.56 171 LYS A N 1
ATOM 1386 C CA . LYS A 1 171 ? -14.170 11.115 2.122 1.00 91.56 171 LYS A CA 1
ATOM 1387 C C . LYS A 1 171 ? -14.777 9.827 1.574 1.00 91.56 171 LYS A C 1
ATOM 1389 O O . LYS A 1 171 ? -14.859 8.836 2.286 1.00 91.56 171 LYS A O 1
ATOM 1394 N N . ARG A 1 172 ? -15.121 9.803 0.284 1.00 90.31 172 ARG A N 1
ATOM 1395 C CA . ARG A 1 172 ? -15.729 8.632 -0.368 1.00 90.31 172 ARG A CA 1
ATOM 1396 C C . ARG A 1 172 ? -14.836 7.387 -0.332 1.00 90.31 172 ARG A C 1
ATOM 1398 O O . ARG A 1 172 ? -15.350 6.277 -0.342 1.00 90.31 172 ARG A O 1
ATOM 1405 N N . MET A 1 173 ? -13.515 7.561 -0.378 1.00 88.88 173 MET A N 1
ATOM 1406 C CA . MET A 1 173 ? -12.564 6.449 -0.468 1.00 88.88 173 MET A CA 1
ATOM 1407 C C . MET A 1 173 ? -12.108 5.910 0.877 1.00 88.88 173 MET A C 1
ATOM 1409 O O . MET A 1 173 ? -11.773 4.730 0.960 1.00 88.88 173 MET A O 1
ATOM 1413 N N . TYR A 1 174 ? -11.993 6.777 1.881 1.00 92.31 174 TYR A N 1
ATOM 1414 C CA . TYR A 1 174 ? -11.342 6.428 3.136 1.00 92.31 174 TYR A CA 1
ATOM 1415 C C . TYR A 1 174 ? -12.317 6.396 4.301 1.00 92.31 174 TYR A C 1
ATOM 1417 O O . TYR A 1 174 ? -12.141 5.556 5.173 1.00 92.31 174 TYR A O 1
ATOM 1425 N N . GLU A 1 175 ? -13.334 7.256 4.345 1.00 93.56 175 GLU A N 1
ATOM 1426 C CA . GLU A 1 175 ? -14.258 7.253 5.480 1.00 93.56 175 GLU A CA 1
ATOM 1427 C C . GLU A 1 175 ? -15.153 6.001 5.482 1.00 93.56 175 GLU A C 1
ATOM 1429 O O . GLU A 1 175 ? -15.412 5.426 4.419 1.00 93.56 175 GLU A O 1
ATOM 1434 N N . PRO A 1 176 ? -15.621 5.564 6.667 1.00 93.00 176 PRO A N 1
ATOM 1435 C CA . PRO A 1 176 ? -16.642 4.529 6.764 1.00 93.00 176 PRO A CA 1
ATOM 1436 C C . PRO A 1 176 ? -17.883 4.904 5.960 1.00 93.00 176 PRO A C 1
ATOM 1438 O O . PRO A 1 176 ? -18.263 6.080 5.897 1.00 93.00 176 PRO A O 1
ATOM 1441 N N . ARG A 1 177 ? -18.548 3.906 5.376 1.00 90.25 177 ARG A N 1
ATOM 1442 C CA . ARG A 1 177 ? -19.776 4.151 4.616 1.00 90.25 177 ARG A CA 1
ATOM 1443 C C . ARG A 1 177 ? -20.901 4.644 5.522 1.00 90.25 177 ARG A C 1
ATOM 1445 O O . ARG A 1 177 ? -21.142 4.119 6.609 1.00 90.25 177 ARG A O 1
ATOM 1452 N N . GLU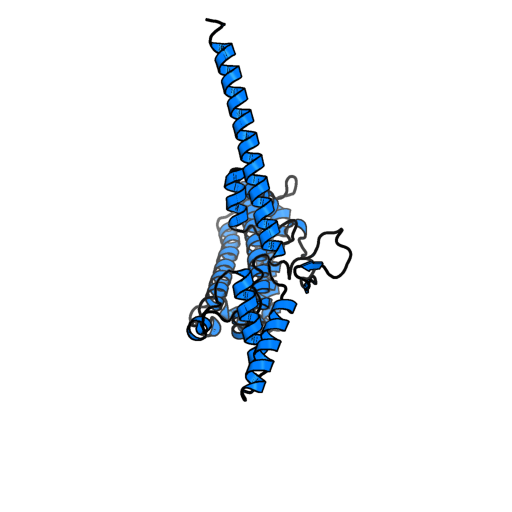 A 1 178 ? -21.619 5.655 5.045 1.00 87.06 178 GLU A N 1
ATOM 1453 C CA . GLU A 1 178 ? -22.740 6.240 5.775 1.00 87.06 178 GLU A CA 1
ATOM 1454 C C . GLU A 1 178 ? -23.865 5.208 5.951 1.00 87.06 178 GLU A C 1
ATOM 1456 O O . GLU A 1 178 ? -24.271 4.547 4.997 1.00 87.06 178 GLU A O 1
ATOM 1461 N N . GLY A 1 179 ? -24.352 5.048 7.184 1.00 85.25 179 GLY A N 1
ATOM 1462 C CA . GLY A 1 179 ? -25.410 4.090 7.524 1.00 85.25 179 GLY A CA 1
ATOM 1463 C C . GLY A 1 179 ? -24.948 2.644 7.759 1.00 85.25 179 GLY A C 1
ATOM 1464 O O . GLY A 1 179 ? -25.782 1.807 8.100 1.00 85.25 179 GLY A O 1
ATOM 1465 N N . TYR A 1 180 ? -23.653 2.341 7.625 1.00 87.56 180 TYR A N 1
ATOM 1466 C CA . TYR A 1 180 ? -23.101 1.012 7.911 1.00 87.56 180 TYR A CA 1
ATOM 1467 C C . TYR A 1 180 ? -22.633 0.888 9.369 1.00 87.56 180 TYR A C 1
ATOM 1469 O O . TYR A 1 180 ? -22.281 1.874 10.017 1.00 87.56 180 TYR A O 1
ATOM 1477 N N . ASN A 1 181 ? -22.620 -0.345 9.894 1.00 91.12 181 ASN A N 1
ATOM 1478 C CA . ASN A 1 181 ? -22.061 -0.627 11.218 1.00 91.12 181 ASN A CA 1
ATOM 1479 C C . ASN A 1 181 ? -20.536 -0.418 11.197 1.00 91.12 181 ASN A C 1
ATOM 1481 O O . ASN A 1 181 ? -19.836 -1.077 10.428 1.00 91.12 181 ASN A O 1
ATOM 1485 N N . LEU A 1 182 ? -20.030 0.447 12.082 1.00 91.50 182 LEU A N 1
ATOM 1486 C CA . LEU A 1 182 ? -18.609 0.772 12.206 1.00 91.50 182 LEU A CA 1
ATOM 1487 C C . LEU A 1 182 ? -17.725 -0.427 12.569 1.00 91.50 182 LEU A C 1
ATOM 1489 O O . LEU A 1 182 ? -16.602 -0.503 12.077 1.00 91.50 182 LEU A O 1
ATOM 1493 N N . GLU A 1 183 ? -18.209 -1.381 13.365 1.00 91.94 183 GLU A N 1
ATOM 1494 C CA . GLU A 1 183 ? -17.468 -2.619 13.642 1.00 91.94 183 GLU A CA 1
ATOM 1495 C C . GLU A 1 183 ? -17.299 -3.446 12.366 1.00 91.94 183 GLU A C 1
ATOM 1497 O O . GLU A 1 183 ? -16.195 -3.881 12.045 1.00 91.94 183 GLU A O 1
ATOM 1502 N N . GLY A 1 184 ? -18.378 -3.600 11.594 1.00 92.06 184 GLY A N 1
ATOM 1503 C CA . GLY A 1 184 ? -18.352 -4.303 10.312 1.00 92.06 184 GLY A CA 1
ATOM 1504 C C . GLY A 1 184 ? -17.443 -3.619 9.288 1.00 92.06 184 GLY A C 1
ATOM 1505 O O . GLY A 1 184 ? -16.653 -4.289 8.629 1.00 92.06 184 GLY A O 1
ATOM 1506 N N . GLU A 1 185 ? -17.495 -2.288 9.199 1.00 93.75 185 GLU A N 1
ATOM 1507 C CA . GLU A 1 185 ? -16.602 -1.496 8.339 1.00 93.75 185 GLU A CA 1
ATOM 1508 C C . GLU A 1 185 ? -15.138 -1.608 8.780 1.00 93.75 185 GLU A C 1
ATOM 1510 O O . GLU A 1 185 ? -14.235 -1.682 7.946 1.00 93.75 185 GLU A O 1
ATOM 1515 N N . PHE A 1 186 ? -14.874 -1.658 10.089 1.00 94.56 186 PHE A N 1
ATOM 1516 C CA . PHE A 1 186 ? -13.524 -1.866 10.597 1.00 94.56 186 PHE A CA 1
ATOM 1517 C C . PHE A 1 186 ? -12.992 -3.256 10.228 1.00 94.56 186 PHE A C 1
ATOM 1519 O O . PHE A 1 186 ? -11.863 -3.349 9.741 1.00 94.56 186 PHE A O 1
ATOM 1526 N N . LEU A 1 187 ? -13.801 -4.311 10.369 1.00 94.44 187 LEU A N 1
ATOM 1527 C CA . LEU A 1 187 ? -13.437 -5.666 9.944 1.00 94.44 187 LEU A CA 1
ATOM 1528 C C . LEU A 1 187 ? -13.164 -5.746 8.435 1.00 94.44 187 LEU A C 1
ATOM 1530 O O . LEU A 1 187 ? -12.113 -6.249 8.039 1.00 94.44 187 LEU A O 1
ATOM 1534 N N . ASP A 1 188 ? -14.050 -5.180 7.609 1.00 94.69 188 ASP A N 1
ATOM 1535 C CA . ASP A 1 188 ? -13.875 -5.116 6.150 1.00 94.69 188 ASP A CA 1
ATOM 1536 C C . ASP A 1 188 ? -12.580 -4.381 5.772 1.00 94.69 188 ASP A C 1
ATOM 1538 O O . ASP A 1 188 ? -11.769 -4.883 4.994 1.00 94.69 188 ASP A O 1
ATOM 1542 N N . SER A 1 189 ? -12.324 -3.224 6.393 1.00 96.00 189 SER A N 1
ATOM 1543 C CA . SER A 1 189 ? -11.106 -2.441 6.156 1.00 96.00 189 SER A CA 1
ATOM 1544 C C . SER A 1 189 ? -9.831 -3.173 6.595 1.00 96.00 189 SER A C 1
ATOM 1546 O O . SER A 1 189 ? -8.773 -3.022 5.977 1.00 96.00 189 SER A O 1
ATOM 1548 N N . MET A 1 190 ? -9.917 -3.986 7.652 1.00 95.94 190 MET A N 1
ATOM 1549 C CA . MET A 1 190 ? -8.804 -4.779 8.160 1.00 95.94 190 MET A CA 1
ATOM 1550 C C . MET A 1 190 ? -8.464 -5.928 7.205 1.00 95.94 190 MET A C 1
ATOM 1552 O O . MET A 1 190 ? -7.280 -6.165 6.939 1.00 95.94 190 MET A O 1
ATOM 1556 N N . ASP A 1 191 ? -9.473 -6.613 6.668 1.00 95.88 191 ASP A N 1
ATOM 1557 C CA . ASP A 1 191 ? -9.276 -7.662 5.668 1.00 95.88 191 ASP A CA 1
ATOM 1558 C C . ASP A 1 191 ? -8.809 -7.099 4.325 1.00 95.88 191 ASP A C 1
ATOM 1560 O O . ASP A 1 191 ? -7.896 -7.667 3.719 1.00 95.88 191 ASP A O 1
ATOM 1564 N N . GLU A 1 192 ? -9.332 -5.944 3.901 1.00 96.62 192 GLU A N 1
ATOM 1565 C CA . GLU A 1 192 ? -8.831 -5.236 2.723 1.00 96.62 192 GLU A CA 1
ATOM 1566 C C . GLU A 1 192 ? -7.348 -4.900 2.878 1.00 96.62 192 GLU A C 1
ATOM 1568 O O . GLU A 1 192 ? -6.532 -5.211 2.003 1.00 96.62 192 GLU A O 1
ATOM 1573 N N . PHE A 1 193 ? -6.974 -4.277 3.997 1.00 96.81 193 PHE A N 1
ATOM 1574 C CA . PHE A 1 193 ? -5.594 -3.872 4.220 1.00 96.81 193 PHE A CA 1
ATOM 1575 C C . PHE A 1 193 ? -4.652 -5.078 4.258 1.00 96.81 193 PHE A C 1
ATOM 1577 O O . PHE A 1 193 ? -3.597 -5.058 3.622 1.00 96.81 193 PHE A O 1
ATOM 1584 N N . ALA A 1 194 ? -5.052 -6.160 4.924 1.00 95.94 194 ALA A N 1
ATOM 1585 C CA . ALA A 1 194 ? -4.255 -7.376 4.978 1.00 95.94 194 ALA A CA 1
ATOM 1586 C C . ALA A 1 194 ? -4.129 -8.088 3.623 1.00 95.94 194 ALA A C 1
ATOM 1588 O O . ALA A 1 194 ? -3.059 -8.612 3.298 1.00 95.94 194 ALA A O 1
ATOM 1589 N N . HIS A 1 195 ? -5.197 -8.099 2.822 1.00 95.81 195 HIS A N 1
ATOM 1590 C CA . HIS A 1 195 ? -5.172 -8.654 1.473 1.00 95.81 195 HIS A CA 1
ATOM 1591 C C . HIS A 1 195 ? -4.133 -7.932 0.608 1.00 95.81 195 HIS A C 1
ATOM 1593 O O . HIS A 1 195 ? -3.246 -8.570 0.036 1.00 95.81 195 HIS A O 1
ATOM 1599 N N . TRP A 1 196 ? -4.192 -6.599 0.560 1.00 95.75 196 TRP A N 1
ATOM 1600 C CA . TRP A 1 196 ? -3.274 -5.814 -0.265 1.00 95.75 196 TRP A CA 1
ATOM 1601 C C . TRP A 1 196 ? -1.839 -5.813 0.261 1.00 95.75 196 TRP A C 1
ATOM 1603 O O . TRP A 1 196 ? -0.910 -5.805 -0.555 1.00 95.75 196 TRP A O 1
ATOM 1613 N N . GLU A 1 197 ? -1.643 -5.891 1.581 1.00 96.31 197 GLU A N 1
ATOM 1614 C CA . GLU A 1 197 ? -0.320 -6.075 2.190 1.00 96.31 197 GLU A CA 1
ATOM 1615 C C . GLU A 1 197 ? 0.291 -7.401 1.721 1.00 96.31 197 GLU A C 1
ATOM 1617 O O . GLU A 1 197 ? 1.430 -7.436 1.247 1.00 96.31 197 GLU A O 1
ATOM 1622 N N . SER A 1 198 ? -0.489 -8.485 1.777 1.00 95.81 198 SER A N 1
ATOM 1623 C CA . SER A 1 198 ? -0.077 -9.807 1.308 1.00 95.81 198 SER A CA 1
ATOM 1624 C C . SER A 1 198 ? 0.249 -9.809 -0.188 1.00 95.81 198 SER A C 1
ATOM 1626 O O . SER A 1 198 ? 1.293 -10.328 -0.583 1.00 95.81 198 SER A O 1
ATOM 1628 N N . GLU A 1 199 ? -0.609 -9.234 -1.034 1.00 94.62 199 GLU A N 1
ATOM 1629 C CA . GLU A 1 199 ? -0.374 -9.169 -2.483 1.00 94.62 199 GLU A CA 1
ATOM 1630 C C . GLU A 1 199 ? 0.891 -8.366 -2.820 1.00 94.62 199 GLU A C 1
ATOM 1632 O O . GLU A 1 199 ? 1.708 -8.789 -3.643 1.00 94.62 199 GLU A O 1
ATOM 1637 N N . PHE A 1 200 ? 1.114 -7.243 -2.132 1.00 95.31 200 PHE A N 1
ATOM 1638 C CA . PHE A 1 200 ? 2.313 -6.431 -2.318 1.00 95.31 200 PHE A CA 1
ATOM 1639 C C . PHE A 1 200 ? 3.581 -7.156 -1.871 1.00 95.31 200 PHE A C 1
ATOM 1641 O O . PHE A 1 200 ? 4.569 -7.174 -2.607 1.00 95.31 200 PHE A O 1
ATOM 1648 N N . LEU A 1 201 ? 3.561 -7.796 -0.701 1.00 95.88 201 LEU A N 1
ATOM 1649 C CA . LEU A 1 201 ? 4.683 -8.602 -0.223 1.00 95.88 201 LEU A CA 1
ATOM 1650 C C . LEU A 1 201 ? 4.968 -9.779 -1.157 1.00 95.88 201 LEU A C 1
ATOM 1652 O O . LEU A 1 201 ? 6.128 -10.044 -1.470 1.00 95.88 201 LEU A O 1
ATOM 1656 N N . ASN A 1 202 ? 3.929 -10.440 -1.670 1.00 94.50 202 ASN A N 1
ATOM 1657 C CA . ASN A 1 202 ? 4.086 -11.522 -2.632 1.00 94.50 202 ASN A CA 1
ATOM 1658 C C . ASN A 1 202 ? 4.729 -11.030 -3.938 1.00 94.50 202 ASN A C 1
ATOM 1660 O O . ASN A 1 202 ? 5.656 -11.666 -4.443 1.00 94.50 202 ASN A O 1
ATOM 1664 N N . PHE A 1 203 ? 4.312 -9.868 -4.450 1.00 93.75 203 PHE A N 1
ATOM 1665 C CA . PHE A 1 203 ? 4.968 -9.217 -5.586 1.00 93.75 203 PHE A CA 1
ATOM 1666 C C . PHE A 1 203 ? 6.441 -8.907 -5.284 1.00 93.75 203 PHE A C 1
ATOM 1668 O O . PHE A 1 203 ? 7.323 -9.211 -6.092 1.00 93.75 203 PHE A O 1
ATOM 1675 N N . LEU A 1 204 ? 6.734 -8.359 -4.099 1.00 92.88 204 LEU A N 1
ATOM 1676 C CA . LEU A 1 204 ? 8.100 -8.024 -3.698 1.00 92.88 204 LEU A CA 1
ATOM 1677 C C . LEU A 1 204 ? 8.999 -9.255 -3.481 1.00 92.88 204 LEU A C 1
ATOM 1679 O O . LEU A 1 204 ? 10.224 -9.157 -3.588 1.00 92.88 204 LEU A O 1
ATOM 1683 N N . ARG A 1 205 ? 8.417 -10.404 -3.163 1.00 93.31 205 ARG A N 1
ATOM 1684 C CA . ARG A 1 205 ? 9.138 -11.654 -2.918 1.00 93.31 205 ARG A CA 1
ATOM 1685 C C . ARG A 1 205 ? 9.411 -12.415 -4.21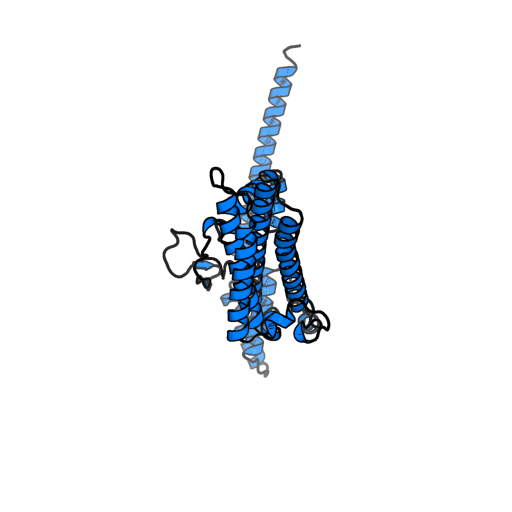1 1.00 93.31 205 ARG A C 1
ATOM 1687 O O . ARG A 1 205 ? 10.535 -12.837 -4.452 1.00 93.31 205 ARG A O 1
ATOM 1694 N N . THR A 1 206 ? 8.399 -12.546 -5.063 1.00 88.31 206 THR A N 1
ATOM 1695 C CA . THR A 1 206 ? 8.484 -13.333 -6.306 1.00 88.31 206 THR A CA 1
ATOM 1696 C C . THR A 1 206 ? 9.193 -12.587 -7.435 1.00 88.31 206 THR A C 1
ATOM 1698 O O . THR A 1 206 ? 9.781 -13.205 -8.320 1.00 88.31 206 THR A O 1
ATOM 1701 N N . THR A 1 207 ? 9.195 -11.253 -7.393 1.00 86.56 207 THR A N 1
ATOM 1702 C CA . THR A 1 207 ? 9.835 -10.425 -8.415 1.00 86.56 207 THR A CA 1
ATOM 1703 C C . THR A 1 207 ? 11.164 -9.886 -7.904 1.00 86.56 207 THR A C 1
ATOM 1705 O O . THR A 1 207 ? 11.190 -9.011 -7.037 1.00 86.56 207 THR A O 1
ATOM 1708 N N . SER A 1 208 ? 12.280 -10.365 -8.455 1.00 84.75 208 SER A N 1
ATOM 1709 C CA . SER A 1 208 ? 13.614 -9.989 -7.973 1.00 84.75 208 SER A CA 1
ATOM 1710 C C . SER A 1 208 ? 13.886 -8.480 -8.080 1.00 84.75 208 SER A C 1
ATOM 1712 O O . SER A 1 208 ? 13.448 -7.801 -9.013 1.00 84.75 208 SER A O 1
ATOM 1714 N N . LEU A 1 209 ? 14.644 -7.938 -7.120 1.00 82.25 209 LEU A N 1
ATOM 1715 C CA . LEU A 1 209 ? 14.977 -6.511 -7.080 1.00 82.25 209 LEU A CA 1
ATOM 1716 C C . LEU A 1 209 ? 15.672 -6.003 -8.362 1.00 82.25 209 LEU A C 1
ATOM 1718 O O . LEU A 1 209 ? 15.291 -4.927 -8.831 1.00 82.25 209 LEU A O 1
ATOM 1722 N N . PRO A 1 210 ? 16.629 -6.737 -8.975 1.00 78.62 210 PRO A N 1
ATOM 1723 C CA . PRO A 1 210 ? 17.204 -6.331 -10.253 1.00 78.62 210 PRO A CA 1
ATOM 1724 C C . PRO A 1 210 ? 16.144 -6.171 -11.343 1.00 78.62 210 PRO A C 1
ATOM 1726 O O . PRO A 1 210 ? 16.139 -5.149 -12.021 1.00 78.62 210 PRO A O 1
ATOM 1729 N N . LEU A 1 211 ? 15.205 -7.113 -11.475 1.00 77.69 211 LEU A N 1
ATOM 1730 C CA . LEU A 1 211 ? 14.136 -7.003 -12.470 1.00 77.69 211 LEU A CA 1
ATOM 1731 C C . LEU A 1 211 ? 13.251 -5.795 -12.189 1.00 77.69 211 LEU A C 1
ATOM 1733 O O . LEU A 1 211 ? 12.999 -5.003 -13.096 1.00 77.69 211 LEU A O 1
ATOM 1737 N N . ARG A 1 212 ? 12.841 -5.603 -10.930 1.00 82.25 212 ARG A N 1
ATOM 1738 C CA . ARG A 1 212 ? 11.999 -4.463 -10.567 1.00 82.25 212 ARG A CA 1
ATOM 1739 C C . ARG A 1 212 ? 12.638 -3.126 -10.907 1.00 82.25 212 ARG A C 1
ATOM 1741 O O . ARG A 1 212 ? 11.899 -2.270 -11.339 1.00 82.25 212 ARG A O 1
ATOM 1748 N N . ARG A 1 213 ? 13.957 -2.950 -10.744 1.00 73.81 213 ARG A N 1
ATOM 1749 C CA . ARG A 1 213 ? 14.670 -1.688 -11.048 1.00 73.81 213 ARG A CA 1
ATOM 1750 C C . ARG A 1 213 ? 14.784 -1.371 -12.537 1.00 73.81 213 ARG A C 1
ATOM 1752 O O . ARG A 1 213 ? 14.868 -0.204 -12.908 1.00 73.81 213 ARG A O 1
ATOM 1759 N N . HIS A 1 214 ? 14.880 -2.404 -13.369 1.00 69.88 214 HIS A N 1
ATOM 1760 C CA . HIS A 1 214 ? 15.207 -2.243 -14.787 1.00 69.88 214 HIS A CA 1
ATOM 1761 C C . HIS A 1 214 ? 13.984 -2.387 -15.693 1.00 69.88 214 HIS A C 1
ATOM 1763 O O . HIS A 1 214 ? 14.021 -1.912 -16.825 1.00 69.88 214 HIS A O 1
ATOM 1769 N N . LEU A 1 215 ? 12.904 -3.024 -15.224 1.00 71.38 215 LEU A N 1
ATOM 1770 C CA . LEU A 1 215 ? 11.702 -3.242 -16.022 1.00 71.38 215 LEU A CA 1
ATOM 1771 C C . LEU A 1 215 ? 10.610 -2.210 -15.671 1.00 71.38 215 LEU A C 1
ATOM 1773 O O . LEU A 1 215 ? 10.064 -2.238 -14.567 1.00 71.38 215 LEU A O 1
ATOM 1777 N N . PRO A 1 216 ? 10.197 -1.340 -16.610 1.00 68.88 216 PRO A N 1
ATOM 1778 C CA . PRO A 1 216 ? 9.244 -0.250 -16.355 1.00 68.88 216 PRO A CA 1
ATOM 1779 C C . PRO A 1 216 ? 7.848 -0.779 -16.065 1.00 68.88 216 PRO A C 1
ATOM 1781 O O . PRO A 1 216 ? 7.128 -0.237 -15.233 1.00 68.88 216 PRO A O 1
ATOM 1784 N N . PHE A 1 217 ? 7.489 -1.881 -16.719 1.00 70.38 217 PHE A N 1
ATOM 1785 C CA . PHE A 1 217 ? 6.248 -2.587 -16.458 1.00 70.38 217 PHE A CA 1
ATOM 1786 C C . PHE A 1 217 ? 6.161 -3.044 -14.993 1.00 70.38 217 PHE A C 1
ATOM 1788 O O . PHE A 1 217 ? 5.120 -2.911 -14.358 1.00 70.38 217 PHE A O 1
ATOM 1795 N N . LEU A 1 218 ? 7.275 -3.484 -14.394 1.00 78.31 218 LEU A N 1
ATOM 1796 C CA . LEU A 1 218 ? 7.311 -3.824 -12.969 1.00 78.31 218 LEU A CA 1
ATOM 1797 C C . LEU A 1 218 ? 7.259 -2.580 -12.067 1.00 78.31 218 LEU A C 1
ATOM 1799 O O . LEU A 1 218 ? 6.732 -2.662 -10.959 1.00 78.31 218 LEU A O 1
ATOM 1803 N N . HIS A 1 219 ? 7.725 -1.416 -12.533 1.00 77.06 219 HIS A N 1
ATOM 1804 C CA . HIS A 1 219 ? 7.490 -0.143 -11.838 1.00 77.06 219 HIS A CA 1
ATOM 1805 C C . HIS A 1 219 ? 6.012 0.267 -11.838 1.00 77.06 219 HIS A C 1
ATOM 1807 O O . HIS A 1 219 ? 5.567 0.946 -10.912 1.00 77.06 219 HIS A O 1
ATOM 1813 N N . GLU A 1 220 ? 5.250 -0.084 -12.873 1.00 77.31 220 GLU A N 1
ATOM 1814 C CA . GLU A 1 220 ? 3.800 0.137 -12.904 1.00 77.31 220 GLU A CA 1
ATOM 1815 C C . GLU A 1 220 ? 3.088 -0.767 -11.904 1.00 77.31 220 GLU A C 1
ATOM 1817 O O . GLU A 1 220 ? 2.306 -0.263 -11.103 1.00 77.31 220 GLU A O 1
ATOM 1822 N N . TRP A 1 221 ? 3.424 -2.060 -11.864 1.00 83.62 221 TRP A N 1
ATOM 1823 C CA . TRP A 1 221 ? 2.876 -2.984 -10.863 1.00 83.62 221 TRP A CA 1
ATOM 18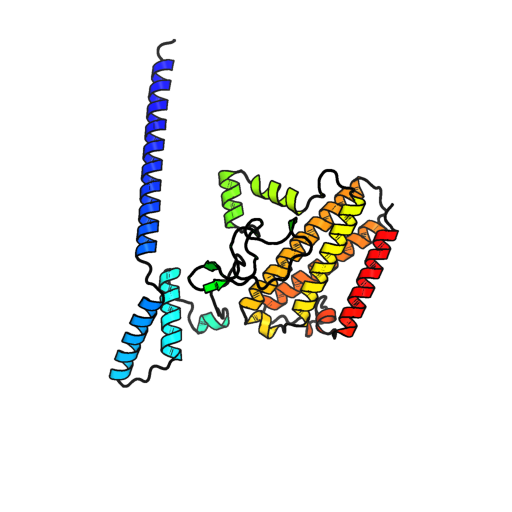24 C C . TRP A 1 221 ? 3.215 -2.566 -9.439 1.00 83.62 221 TRP A C 1
ATOM 1826 O O . TRP A 1 221 ? 2.341 -2.537 -8.575 1.00 83.62 221 TRP A O 1
ATOM 1836 N N . TYR A 1 222 ? 4.464 -2.164 -9.199 1.00 87.62 222 TYR A N 1
ATOM 1837 C CA . TYR A 1 222 ? 4.864 -1.616 -7.910 1.00 87.62 222 TYR A CA 1
ATOM 1838 C C . TYR A 1 222 ? 4.003 -0.407 -7.520 1.00 87.62 222 TYR A C 1
ATOM 1840 O O . TYR A 1 222 ? 3.503 -0.350 -6.399 1.00 87.62 222 TYR A O 1
ATOM 1848 N N . ARG A 1 223 ? 3.800 0.547 -8.442 1.00 85.19 223 ARG A N 1
ATOM 1849 C CA . ARG A 1 223 ? 2.959 1.729 -8.200 1.00 85.19 223 ARG A CA 1
ATOM 1850 C C . ARG A 1 223 ? 1.509 1.350 -7.933 1.00 85.19 223 ARG A C 1
ATOM 1852 O O . ARG A 1 223 ? 0.922 1.896 -7.005 1.00 85.19 223 ARG A O 1
ATOM 1859 N N . TYR A 1 224 ? 0.958 0.410 -8.695 1.00 88.31 224 TYR A N 1
ATOM 1860 C CA . TYR A 1 224 ? -0.395 -0.096 -8.492 1.00 88.31 224 TYR A CA 1
ATOM 1861 C C . TYR A 1 224 ? -0.565 -0.667 -7.081 1.00 88.31 224 TYR A C 1
ATOM 1863 O O . TYR A 1 224 ? -1.415 -0.186 -6.331 1.00 88.31 224 TYR A O 1
ATOM 1871 N N . TYR A 1 225 ? 0.292 -1.611 -6.680 1.00 91.75 225 TYR A N 1
ATOM 1872 C CA . TYR A 1 225 ? 0.223 -2.207 -5.348 1.00 91.75 225 TYR A CA 1
ATOM 1873 C C . TYR A 1 225 ? 0.466 -1.180 -4.241 1.00 91.75 225 TYR A C 1
ATOM 1875 O O . TYR A 1 225 ? -0.277 -1.163 -3.262 1.00 91.75 225 TYR A O 1
ATOM 1883 N N . ALA A 1 226 ? 1.451 -0.290 -4.398 1.00 91.12 226 ALA A N 1
ATOM 1884 C CA . ALA A 1 226 ? 1.719 0.768 -3.430 1.00 91.12 226 ALA A CA 1
ATOM 1885 C C . ALA A 1 226 ? 0.499 1.684 -3.252 1.00 91.12 226 ALA A C 1
ATOM 1887 O O . ALA A 1 226 ? 0.083 1.950 -2.128 1.00 91.12 226 ALA A O 1
ATOM 1888 N N . HIS A 1 227 ? -0.126 2.127 -4.346 1.00 90.56 227 HIS A N 1
ATOM 1889 C CA . HIS A 1 227 ? -1.313 2.971 -4.274 1.00 90.56 227 HIS A CA 1
ATOM 1890 C C . HIS A 1 227 ? -2.535 2.234 -3.717 1.00 90.56 227 HIS A C 1
ATOM 1892 O O . HIS A 1 227 ? -3.264 2.834 -2.927 1.00 90.56 227 HIS A O 1
ATOM 1898 N N . ARG A 1 228 ? -2.759 0.956 -4.063 1.00 92.62 228 ARG A N 1
ATOM 1899 C CA . ARG A 1 228 ? -3.868 0.182 -3.478 1.00 92.62 228 ARG A CA 1
ATOM 1900 C C . ARG A 1 228 ? -3.696 -0.034 -1.988 1.00 92.62 228 ARG A C 1
ATOM 1902 O O . ARG A 1 228 ? -4.674 0.120 -1.261 1.00 92.62 228 ARG A O 1
ATOM 1909 N N . ASN A 1 229 ? -2.473 -0.307 -1.545 1.00 94.38 229 ASN A N 1
ATOM 1910 C CA . ASN A 1 229 ? -2.168 -0.411 -0.127 1.00 94.38 229 ASN A CA 1
ATOM 1911 C C . ASN A 1 229 ? -2.351 0.922 0.598 1.00 94.38 229 ASN A C 1
ATOM 1913 O O . ASN A 1 229 ? -2.957 0.936 1.656 1.00 94.38 229 ASN A O 1
ATOM 1917 N N . ILE A 1 230 ? -1.899 2.048 0.031 1.00 92.81 230 ILE A N 1
ATOM 1918 C CA . ILE A 1 230 ? -2.114 3.373 0.641 1.00 92.81 230 ILE A CA 1
ATOM 1919 C C . ILE A 1 230 ? -3.611 3.674 0.785 1.00 92.81 230 ILE A C 1
ATOM 1921 O O . ILE A 1 230 ? -4.023 4.248 1.791 1.00 92.81 230 ILE A O 1
ATOM 1925 N N . ARG A 1 231 ? -4.439 3.298 -0.201 1.00 94.00 231 ARG A N 1
ATOM 1926 C CA . ARG A 1 231 ? -5.898 3.448 -0.092 1.00 94.00 231 ARG A CA 1
ATOM 1927 C C . ARG A 1 231 ? -6.471 2.592 1.035 1.00 94.00 231 ARG A C 1
ATOM 1929 O O . ARG A 1 231 ? -7.193 3.127 1.870 1.00 94.00 231 ARG A O 1
ATOM 1936 N N . ALA A 1 232 ? -6.108 1.311 1.077 1.00 96.25 232 ALA A N 1
ATOM 1937 C CA . ALA A 1 232 ? -6.562 0.387 2.112 1.00 96.25 232 ALA A CA 1
ATOM 1938 C C . ALA A 1 232 ? -6.093 0.813 3.516 1.00 96.25 232 ALA A C 1
ATOM 1940 O O . ALA A 1 232 ? -6.883 0.821 4.450 1.00 96.25 232 ALA A O 1
ATOM 1941 N N . GLU A 1 233 ? -4.841 1.262 3.658 1.00 96.31 233 GLU A N 1
ATOM 1942 C CA . GLU A 1 233 ? -4.281 1.795 4.906 1.00 96.31 233 GLU A CA 1
ATOM 1943 C C . GLU A 1 233 ? -5.067 3.020 5.385 1.00 96.31 233 GLU A C 1
ATOM 1945 O O . GLU A 1 233 ? -5.447 3.101 6.552 1.00 96.31 233 GLU A O 1
ATOM 1950 N N . LYS A 1 234 ? -5.329 3.984 4.492 1.00 95.56 234 LYS A N 1
ATOM 1951 C CA . LYS A 1 234 ? -6.101 5.182 4.841 1.00 95.56 234 LYS A CA 1
ATOM 1952 C C . LYS A 1 234 ? -7.526 4.836 5.270 1.00 95.56 234 LYS A C 1
ATOM 1954 O O . LYS A 1 234 ? -7.997 5.412 6.247 1.00 95.56 234 LYS A O 1
ATOM 1959 N N . HIS A 1 235 ? -8.176 3.904 4.574 1.00 95.94 235 HIS A N 1
ATOM 1960 C CA . HIS A 1 235 ? -9.507 3.429 4.942 1.00 95.94 235 HIS A CA 1
ATOM 1961 C C . HIS A 1 235 ? -9.499 2.731 6.309 1.00 95.94 235 HIS A C 1
ATOM 1963 O O . HIS A 1 235 ? -10.254 3.111 7.198 1.00 95.94 235 HIS A O 1
ATOM 1969 N N . TYR A 1 236 ? -8.553 1.816 6.535 1.00 96.88 236 TYR A N 1
ATOM 1970 C CA . TYR A 1 236 ? -8.353 1.157 7.826 1.00 96.88 236 TYR A CA 1
ATOM 1971 C C . TYR A 1 236 ? -8.148 2.154 8.976 1.00 96.88 236 TYR A C 1
ATOM 1973 O O . TYR A 1 236 ? -8.786 2.038 10.020 1.00 96.88 236 TYR A O 1
ATOM 1981 N N . ILE A 1 237 ? -7.300 3.173 8.792 1.00 96.19 237 ILE A N 1
ATOM 1982 C CA . ILE A 1 237 ? -7.068 4.212 9.808 1.00 96.19 237 ILE A CA 1
ATOM 1983 C C . ILE A 1 237 ? -8.349 5.004 10.089 1.00 96.19 237 ILE A C 1
ATOM 1985 O O . ILE A 1 237 ? -8.628 5.309 11.249 1.00 96.19 237 ILE A O 1
ATOM 1989 N N . ALA A 1 238 ? -9.118 5.350 9.057 1.00 95.75 238 ALA A N 1
ATOM 1990 C CA . ALA A 1 238 ? -10.355 6.104 9.210 1.00 95.75 238 ALA A CA 1
ATOM 1991 C C . ALA A 1 238 ? -11.428 5.287 9.949 1.00 95.75 238 ALA A C 1
ATOM 1993 O O . ALA A 1 238 ? -11.975 5.785 10.933 1.00 95.75 238 ALA A O 1
ATOM 1994 N N . CYS A 1 239 ? -11.655 4.028 9.557 1.00 94.75 239 CYS A N 1
ATOM 1995 C CA . CYS A 1 239 ? -12.573 3.111 10.243 1.00 94.75 239 CYS A CA 1
ATOM 1996 C C . CYS A 1 239 ? -12.158 2.866 11.690 1.00 94.75 239 CYS A C 1
ATOM 1998 O O . CYS A 1 239 ? -12.975 3.004 12.598 1.00 94.75 239 CYS A O 1
ATOM 2000 N N . ARG A 1 240 ? -10.869 2.603 11.929 1.00 93.94 240 ARG A N 1
ATOM 2001 C CA . ARG A 1 240 ? -10.319 2.463 13.278 1.00 93.94 240 ARG A CA 1
ATOM 2002 C C . ARG A 1 240 ? -10.584 3.706 14.120 1.00 93.94 240 ARG A C 1
ATOM 2004 O O . ARG A 1 240 ? -11.062 3.593 15.239 1.00 93.94 240 ARG A O 1
ATOM 2011 N N . ASN A 1 241 ? -10.244 4.892 13.618 1.00 93.25 241 ASN A N 1
ATOM 2012 C CA . ASN A 1 241 ? -10.395 6.125 14.385 1.00 93.25 241 ASN A CA 1
ATOM 2013 C C . ASN A 1 241 ? -11.874 6.434 14.661 1.00 93.25 241 ASN A C 1
ATOM 2015 O O . ASN A 1 241 ? -12.193 6.863 15.765 1.00 93.25 241 ASN A O 1
ATOM 2019 N N . ALA A 1 242 ? -12.769 6.189 13.700 1.00 92.31 242 ALA A N 1
ATOM 2020 C CA . ALA A 1 242 ? -14.210 6.338 13.893 1.00 92.31 242 ALA A CA 1
ATOM 2021 C C . ALA A 1 242 ? -14.737 5.384 14.975 1.00 92.31 242 ALA A C 1
ATOM 2023 O O . ALA A 1 242 ? -15.446 5.819 15.883 1.00 92.31 242 ALA A O 1
ATOM 2024 N N . LEU A 1 243 ? -14.318 4.116 14.931 1.00 91.69 243 LEU A N 1
ATOM 2025 C CA . LEU A 1 243 ? -14.660 3.123 15.942 1.00 91.69 243 LEU A CA 1
ATOM 2026 C C . LEU A 1 243 ? -14.147 3.548 17.325 1.00 91.69 243 LEU A C 1
ATOM 2028 O O . LEU A 1 243 ? -14.935 3.669 18.249 1.00 91.69 243 LEU A O 1
ATOM 2032 N N . LEU A 1 244 ? -12.863 3.896 17.455 1.00 88.81 244 LEU A N 1
ATOM 2033 C CA . LEU A 1 244 ? -12.251 4.351 18.715 1.00 88.81 244 LEU A CA 1
ATOM 2034 C C . LEU A 1 244 ? -12.887 5.620 19.305 1.00 88.81 244 LEU A C 1
ATOM 2036 O O . LEU A 1 244 ? -12.788 5.855 20.507 1.00 88.81 244 LEU A O 1
ATOM 2040 N N . LEU A 1 245 ? -13.491 6.472 18.475 1.00 88.75 245 LEU A N 1
ATOM 2041 C CA . LEU A 1 245 ? -14.238 7.636 18.953 1.00 88.75 245 LEU A CA 1
ATOM 2042 C C . LEU A 1 245 ? -15.591 7.233 19.549 1.00 88.75 245 LEU A C 1
ATOM 2044 O O . LEU A 1 245 ? -16.031 7.843 20.523 1.00 88.75 245 LEU A O 1
ATOM 2048 N N . GLN A 1 246 ? -16.244 6.220 18.977 1.00 86.69 246 GLN A N 1
ATOM 2049 C CA . GLN A 1 246 ? -17.516 5.695 19.470 1.00 86.69 246 GLN A CA 1
ATOM 2050 C C . GLN A 1 246 ? -17.320 4.804 20.702 1.00 86.69 246 GLN A C 1
ATOM 2052 O O . GLN A 1 246 ? -18.082 4.876 21.667 1.00 86.69 246 GLN A O 1
ATOM 2057 N N . THR A 1 247 ? -16.288 3.972 20.674 1.00 79.88 247 THR A N 1
ATOM 2058 C CA . THR A 1 247 ? -16.010 2.959 21.679 1.00 79.88 247 THR A CA 1
ATOM 2059 C C . THR A 1 247 ? -14.784 3.364 22.486 1.00 79.88 247 THR A C 1
ATOM 2061 O O . THR A 1 247 ? -13.710 3.564 21.927 1.00 79.88 247 THR A O 1
ATOM 2064 N N . LYS A 1 248 ? -14.907 3.469 23.815 1.00 76.75 248 LYS A N 1
ATOM 2065 C CA . LYS A 1 248 ? -13.788 3.798 24.720 1.00 76.75 248 LYS A CA 1
ATOM 2066 C C . LYS A 1 248 ? -12.806 2.619 24.845 1.00 76.75 248 LYS A C 1
ATOM 2068 O O . LYS A 1 248 ? -12.713 2.001 25.902 1.00 76.75 248 LYS A O 1
ATOM 2073 N N . CYS A 1 249 ? -12.106 2.286 23.763 1.00 79.88 249 CYS A N 1
ATOM 2074 C CA . CYS A 1 249 ? -11.193 1.148 23.706 1.00 79.88 249 CYS A CA 1
ATOM 2075 C C . CYS A 1 249 ? -9.958 1.337 24.592 1.00 79.88 249 CYS A C 1
ATOM 2077 O O . CYS A 1 249 ? -9.547 2.454 24.918 1.00 79.88 249 CYS A O 1
ATOM 2079 N N . SER A 1 250 ? -9.328 0.214 24.937 1.00 84.12 250 SER A N 1
ATOM 2080 C CA . SER A 1 250 ? -8.085 0.190 25.703 1.00 84.12 250 SER A CA 1
ATOM 2081 C C . SER A 1 250 ? -6.893 0.727 24.899 1.00 84.12 250 SER A C 1
ATOM 2083 O O . SER A 1 250 ? -6.857 0.697 23.663 1.00 84.12 250 SER A O 1
ATOM 2085 N N . LYS A 1 251 ? -5.865 1.195 25.614 1.00 88.38 251 LYS A N 1
ATOM 2086 C CA . LYS A 1 251 ? -4.594 1.632 25.015 1.00 88.38 251 LYS A CA 1
ATOM 2087 C C . LYS A 1 251 ? -3.899 0.473 24.297 1.00 88.38 251 LYS A C 1
ATOM 2089 O O . LYS A 1 251 ? -3.257 0.670 23.269 1.00 88.38 251 LYS A O 1
ATOM 2094 N N . GLU A 1 252 ? -4.033 -0.733 24.833 1.00 88.06 252 GLU A N 1
ATOM 2095 C CA . GLU A 1 252 ? -3.501 -1.968 24.272 1.00 88.06 252 GLU A CA 1
ATOM 2096 C C . GLU A 1 252 ? -4.100 -2.243 22.890 1.00 88.06 252 GLU A C 1
ATOM 2098 O O . GLU A 1 252 ? -3.348 -2.487 21.946 1.00 88.06 252 GLU A O 1
ATOM 2103 N N . PHE A 1 253 ? -5.422 -2.114 22.743 1.00 87.50 253 PHE A N 1
ATOM 2104 C CA . PHE A 1 253 ? -6.111 -2.276 21.462 1.00 87.50 253 PHE A CA 1
ATOM 2105 C C . PHE A 1 253 ? -5.645 -1.236 20.427 1.00 87.50 253 PHE A C 1
ATOM 2107 O O . PHE A 1 253 ? -5.326 -1.573 19.281 1.00 87.50 253 PHE A O 1
ATOM 2114 N N . PHE A 1 254 ? -5.510 0.031 20.833 1.00 90.44 254 PHE A N 1
ATOM 2115 C CA . PHE A 1 254 ? -4.952 1.070 19.961 1.00 90.44 254 PHE A CA 1
ATOM 2116 C C . PHE A 1 254 ? -3.523 0.738 19.507 1.00 90.44 254 PHE A C 1
ATOM 2118 O O . PHE A 1 254 ? -3.205 0.809 18.321 1.00 90.44 254 PHE A O 1
ATOM 2125 N N . ASN A 1 255 ? -2.656 0.323 20.430 1.00 91.50 255 ASN A N 1
ATOM 2126 C CA . ASN A 1 255 ? -1.270 -0.010 20.104 1.00 91.50 255 ASN A CA 1
ATOM 2127 C C . ASN A 1 255 ? -1.176 -1.198 19.138 1.00 91.50 255 ASN A C 1
ATOM 2129 O O . ASN A 1 255 ? -0.354 -1.175 18.222 1.00 91.50 255 ASN A O 1
ATOM 2133 N N . GLN A 1 256 ? -2.018 -2.222 19.310 1.00 89.81 256 GLN A N 1
ATOM 2134 C CA . GLN A 1 256 ? -2.073 -3.364 18.395 1.00 89.81 256 GLN A CA 1
ATOM 2135 C C . GLN A 1 256 ? -2.458 -2.915 16.982 1.00 89.81 256 GLN A C 1
ATOM 2137 O O . GLN A 1 256 ? -1.742 -3.210 16.022 1.00 89.81 256 GLN A O 1
ATOM 2142 N N . THR A 1 257 ? -3.530 -2.133 16.858 1.00 92.19 257 THR A N 1
ATOM 2143 C CA . THR A 1 257 ? -4.020 -1.653 15.560 1.00 92.19 257 THR A CA 1
ATOM 2144 C C . THR A 1 257 ? -3.059 -0.673 14.877 1.00 92.19 257 THR A C 1
ATOM 2146 O O . THR A 1 257 ? -2.939 -0.705 13.650 1.00 92.19 257 THR A O 1
ATOM 2149 N N . GLU A 1 258 ? -2.338 0.162 15.632 1.00 94.00 258 GLU A N 1
ATOM 2150 C CA . GLU A 1 258 ? -1.311 1.086 15.120 1.00 94.00 258 GLU A CA 1
ATOM 2151 C C . GLU A 1 258 ? -0.012 0.367 14.725 1.00 94.00 258 GLU A C 1
ATOM 2153 O O . GLU A 1 258 ? 0.596 0.703 13.707 1.00 94.00 258 GLU A O 1
ATOM 2158 N N . SER A 1 259 ? 0.403 -0.667 15.466 1.00 92.69 259 SER A N 1
ATOM 2159 C CA . SER A 1 259 ? 1.633 -1.418 15.165 1.00 92.69 259 SER A CA 1
ATOM 2160 C C . SER A 1 259 ? 1.627 -2.028 13.758 1.00 92.69 259 SER A C 1
ATOM 2162 O O . SER A 1 259 ? 2.662 -2.073 13.087 1.00 92.69 259 SER A O 1
ATOM 2164 N N . ARG A 1 260 ? 0.444 -2.424 13.272 1.00 91.44 260 ARG A N 1
ATOM 2165 C CA . ARG A 1 260 ? 0.241 -2.939 11.914 1.00 91.44 260 ARG A CA 1
ATOM 2166 C C . ARG A 1 260 ? 0.527 -1.875 10.853 1.00 91.44 260 ARG A C 1
ATOM 2168 O O . ARG A 1 260 ? 1.250 -2.139 9.894 1.00 91.44 260 ARG A O 1
ATOM 2175 N N . VAL A 1 261 ? 0.015 -0.662 11.060 1.00 94.69 261 VAL A N 1
ATOM 2176 C CA . VAL A 1 261 ? 0.262 0.493 10.182 1.00 94.69 261 VAL A CA 1
ATOM 2177 C C . VAL A 1 261 ? 1.752 0.832 10.169 1.00 94.69 261 VAL A C 1
ATOM 2179 O O . VAL A 1 261 ? 2.340 1.010 9.103 1.00 94.69 261 VAL A O 1
ATOM 2182 N N . ALA A 1 262 ? 2.387 0.867 11.344 1.00 95.31 262 ALA A N 1
ATOM 2183 C CA . ALA A 1 262 ? 3.811 1.158 11.469 1.00 95.31 262 ALA A CA 1
ATOM 2184 C C . ALA A 1 262 ? 4.683 0.135 10.718 1.00 95.31 262 ALA A C 1
ATOM 2186 O O . ALA A 1 262 ? 5.568 0.531 9.956 1.00 95.31 262 ALA A O 1
ATOM 2187 N N . ARG A 1 263 ? 4.390 -1.166 10.868 1.00 94.38 263 ARG A N 1
ATOM 2188 C CA . ARG A 1 263 ? 5.065 -2.250 10.134 1.00 94.38 263 ARG A CA 1
ATOM 2189 C C . ARG A 1 263 ? 4.946 -2.057 8.625 1.00 94.38 263 ARG A C 1
ATOM 2191 O O . ARG A 1 263 ? 5.955 -2.076 7.923 1.00 94.38 263 ARG A O 1
ATOM 2198 N N . PHE A 1 264 ? 3.729 -1.848 8.126 1.00 94.75 264 PHE A N 1
ATOM 2199 C CA . PHE A 1 264 ? 3.502 -1.680 6.694 1.00 94.75 264 PHE A CA 1
ATOM 2200 C C . PHE A 1 264 ? 4.233 -0.449 6.136 1.00 94.75 264 PHE A C 1
ATOM 2202 O O . PHE A 1 264 ? 4.898 -0.540 5.105 1.00 94.75 264 PHE A O 1
ATOM 2209 N N . ARG A 1 265 ? 4.190 0.692 6.836 1.00 94.56 265 ARG A N 1
ATOM 2210 C CA . ARG A 1 265 ? 4.917 1.905 6.425 1.00 94.56 265 ARG A CA 1
ATOM 2211 C C . ARG A 1 265 ? 6.428 1.686 6.363 1.00 94.56 265 ARG A C 1
ATOM 2213 O O . ARG A 1 265 ? 7.068 2.200 5.444 1.00 94.56 265 ARG A O 1
ATOM 2220 N N . ALA A 1 266 ? 6.991 0.920 7.299 1.00 94.38 266 ALA A N 1
ATOM 2221 C CA . ALA A 1 266 ? 8.405 0.557 7.282 1.00 94.38 266 ALA A CA 1
ATOM 2222 C C . ALA A 1 266 ? 8.753 -0.283 6.039 1.00 94.38 266 ALA A C 1
ATOM 2224 O O . ALA A 1 266 ? 9.654 0.084 5.281 1.00 94.38 266 ALA A O 1
ATOM 2225 N N . ILE A 1 267 ? 7.954 -1.319 5.756 1.00 94.94 267 ILE A N 1
ATOM 2226 C CA . ILE A 1 267 ? 8.074 -2.163 4.556 1.00 94.94 267 ILE A CA 1
ATOM 2227 C C . ILE A 1 267 ? 7.967 -1.326 3.276 1.00 94.94 267 ILE A C 1
ATOM 2229 O O . ILE A 1 267 ? 8.806 -1.445 2.383 1.00 94.94 267 ILE A O 1
ATOM 2233 N N . LEU A 1 268 ? 6.950 -0.466 3.167 1.00 91.75 268 LEU A N 1
ATOM 2234 C CA . LEU A 1 268 ? 6.707 0.359 1.984 1.00 91.75 268 LEU A CA 1
ATOM 2235 C C . LEU A 1 268 ? 7.855 1.347 1.738 1.00 91.75 268 LEU A C 1
ATOM 2237 O O . LEU A 1 268 ? 8.321 1.483 0.603 1.00 91.75 268 LEU A O 1
ATOM 2241 N N . SER A 1 269 ? 8.328 2.008 2.798 1.00 88.19 269 SER A N 1
ATOM 2242 C CA . SER A 1 269 ? 9.469 2.927 2.754 1.00 88.19 269 SER A CA 1
ATOM 2243 C C . SER A 1 269 ? 10.740 2.215 2.290 1.00 88.19 269 SER A C 1
ATOM 2245 O O . SER A 1 269 ? 11.429 2.677 1.376 1.00 88.19 269 SER A O 1
ATOM 2247 N N . GLU A 1 270 ? 11.019 1.039 2.853 1.00 91.12 270 GLU A N 1
ATOM 2248 C CA . GLU A 1 270 ? 12.168 0.227 2.471 1.00 91.12 270 GLU A CA 1
ATOM 2249 C C . GLU A 1 270 ? 12.066 -0.276 1.024 1.00 91.12 270 GLU A C 1
ATOM 2251 O O . GLU A 1 270 ? 13.034 -0.196 0.260 1.00 91.12 270 GLU A O 1
ATOM 2256 N N . ALA A 1 271 ? 10.877 -0.715 0.602 1.00 89.62 271 ALA A N 1
ATOM 2257 C CA . ALA A 1 271 ? 10.614 -1.116 -0.772 1.00 89.62 271 ALA A CA 1
ATOM 2258 C C . ALA A 1 271 ? 10.873 0.046 -1.745 1.00 89.62 271 ALA A C 1
ATOM 2260 O O . ALA A 1 271 ? 11.561 -0.139 -2.752 1.00 89.62 271 ALA A O 1
ATOM 2261 N N . HIS A 1 272 ? 10.415 1.258 -1.419 1.00 84.69 272 HIS A N 1
ATOM 2262 C CA . HIS A 1 272 ? 10.660 2.452 -2.230 1.00 84.69 272 HIS A CA 1
ATOM 2263 C C . HIS A 1 272 ? 12.150 2.808 -2.302 1.00 84.69 272 HIS A C 1
ATOM 2265 O O . HIS A 1 272 ? 12.689 3.099 -3.376 1.00 84.69 272 HIS A O 1
ATOM 2271 N N . ARG A 1 273 ? 12.851 2.731 -1.167 1.00 78.56 273 ARG A N 1
ATOM 2272 C CA . ARG A 1 273 ? 14.297 2.961 -1.090 1.00 78.56 273 ARG A CA 1
ATOM 2273 C C . ARG A 1 273 ? 15.080 1.954 -1.932 1.00 78.56 273 ARG A C 1
ATOM 2275 O O . ARG A 1 273 ? 16.031 2.337 -2.609 1.00 78.56 273 ARG A O 1
ATOM 2282 N N . SER A 1 274 ? 14.650 0.691 -1.943 1.00 81.38 274 SER A N 1
ATOM 2283 C CA . SER A 1 274 ? 15.279 -0.368 -2.741 1.00 81.38 274 SER A CA 1
ATOM 2284 C C . SER A 1 274 ? 15.174 -0.135 -4.246 1.00 81.38 274 SER A C 1
ATOM 2286 O O . SER A 1 274 ? 16.092 -0.500 -4.981 1.00 81.38 274 SER A O 1
ATOM 2288 N N . LEU A 1 275 ? 14.099 0.506 -4.710 1.00 77.25 275 LEU A N 1
ATOM 2289 C CA . LEU A 1 275 ? 13.919 0.848 -6.122 1.00 77.25 275 LEU A CA 1
ATOM 2290 C C . LEU A 1 275 ? 14.656 2.128 -6.514 1.00 77.25 275 LEU A C 1
ATOM 2292 O O . LEU A 1 275 ? 15.247 2.188 -7.587 1.00 77.25 275 LEU A O 1
ATOM 2296 N N . SER A 1 276 ? 14.631 3.142 -5.650 1.00 68.44 276 SER A N 1
ATOM 2297 C CA . SER A 1 276 ? 15.197 4.466 -5.940 1.00 68.44 276 SER A CA 1
ATOM 2298 C C . SER A 1 276 ? 16.717 4.541 -5.785 1.00 68.44 276 SER A C 1
ATOM 2300 O O . SER A 1 276 ? 17.356 5.357 -6.445 1.00 68.44 276 SER A O 1
ATOM 2302 N N . SER A 1 277 ? 17.315 3.707 -4.930 1.00 70.25 277 SER A N 1
ATOM 2303 C CA . SER A 1 277 ? 18.754 3.722 -4.669 1.00 70.25 277 SER A CA 1
ATOM 2304 C C . SER A 1 277 ? 19.443 2.470 -5.222 1.00 70.25 277 SER A C 1
ATOM 2306 O O . SER A 1 277 ? 19.199 1.377 -4.709 1.00 70.25 277 SER A O 1
ATOM 2308 N N . PRO A 1 278 ? 20.375 2.599 -6.188 1.00 67.44 278 PRO A N 1
ATOM 2309 C CA . PRO A 1 278 ? 21.134 1.464 -6.726 1.00 67.44 278 PRO A CA 1
ATOM 2310 C C . PRO A 1 278 ? 21.914 0.688 -5.656 1.00 67.44 278 PRO A C 1
ATOM 2312 O O . PRO A 1 278 ? 22.061 -0.532 -5.749 1.00 67.44 278 PRO A O 1
ATOM 2315 N N . ASN A 1 279 ? 22.354 1.389 -4.609 1.00 75.75 279 ASN A N 1
ATOM 2316 C CA . ASN A 1 279 ? 23.208 0.855 -3.547 1.00 75.75 279 ASN A CA 1
ATOM 2317 C C . ASN A 1 279 ? 22.424 0.249 -2.374 1.00 75.75 279 ASN A C 1
ATOM 2319 O O . ASN A 1 279 ? 23.031 -0.294 -1.454 1.00 75.75 279 ASN A O 1
ATOM 2323 N N . TYR A 1 280 ? 21.092 0.345 -2.377 1.00 79.00 280 TYR A N 1
ATOM 2324 C CA . TYR A 1 280 ? 20.267 -0.157 -1.284 1.00 79.00 280 TYR A CA 1
ATOM 2325 C C . TYR A 1 280 ? 19.641 -1.508 -1.630 1.00 79.00 280 TYR A C 1
ATOM 2327 O O . TYR A 1 280 ? 18.700 -1.578 -2.414 1.00 79.00 280 TYR A O 1
ATOM 2335 N N . ASP A 1 281 ? 20.148 -2.582 -1.037 1.00 88.31 281 ASP A N 1
ATOM 2336 C CA . ASP A 1 281 ? 19.595 -3.930 -1.178 1.00 88.31 281 ASP A CA 1
ATOM 2337 C C . ASP A 1 281 ? 19.094 -4.416 0.193 1.00 88.31 281 ASP A C 1
ATOM 2339 O O . ASP A 1 281 ? 19.937 -4.672 1.061 1.00 88.31 281 ASP A O 1
ATOM 2343 N N . PRO A 1 282 ? 17.766 -4.551 0.405 1.00 91.69 282 PRO A N 1
ATOM 2344 C CA . PRO A 1 282 ? 17.187 -5.020 1.665 1.00 91.69 282 PRO A CA 1
ATOM 2345 C C . PRO A 1 282 ? 17.843 -6.308 2.171 1.00 91.69 282 PRO A C 1
ATOM 2347 O O . PRO A 1 282 ? 18.153 -6.429 3.353 1.00 91.69 282 PRO A O 1
ATOM 2350 N N . LEU A 1 283 ? 18.168 -7.243 1.269 1.00 91.38 283 LEU A N 1
ATOM 2351 C CA . LEU A 1 283 ? 18.759 -8.532 1.635 1.00 91.38 283 LEU A CA 1
ATOM 2352 C C . LEU A 1 283 ? 20.165 -8.407 2.238 1.00 91.38 283 LEU A C 1
ATOM 2354 O O . LEU A 1 283 ? 20.583 -9.310 2.967 1.00 91.38 283 LEU A O 1
ATOM 2358 N N . ARG A 1 284 ? 20.871 -7.303 1.958 1.00 90.19 284 ARG A N 1
ATOM 2359 C CA . ARG A 1 284 ? 22.215 -6.992 2.471 1.00 90.19 284 ARG A CA 1
ATOM 2360 C C . ARG A 1 284 ? 22.191 -6.083 3.701 1.00 90.19 284 ARG A C 1
ATOM 2362 O O . ARG A 1 284 ? 23.233 -5.882 4.325 1.00 90.19 284 ARG A O 1
ATOM 2369 N N . MET A 1 285 ? 21.044 -5.496 4.040 1.00 89.19 285 MET A N 1
ATOM 2370 C CA . MET A 1 285 ? 20.933 -4.590 5.181 1.00 89.19 285 MET A CA 1
ATOM 2371 C C . MET A 1 285 ? 20.869 -5.374 6.498 1.00 89.19 285 MET A C 1
ATOM 2373 O O . MET A 1 285 ? 20.175 -6.381 6.609 1.00 89.19 285 MET A O 1
ATOM 2377 N N . LYS A 1 286 ? 21.581 -4.887 7.527 1.00 86.75 286 LYS A N 1
ATOM 2378 C CA . LYS A 1 286 ? 21.590 -5.508 8.869 1.00 86.75 286 LYS A CA 1
ATOM 2379 C C . LYS A 1 286 ? 20.239 -5.411 9.584 1.00 86.75 286 LYS A C 1
ATOM 2381 O O . LYS A 1 286 ? 19.885 -6.311 10.335 1.00 86.75 286 LYS A O 1
ATOM 2386 N N . LYS A 1 287 ? 19.525 -4.301 9.389 1.00 90.56 287 LYS A N 1
ATOM 2387 C CA . LYS A 1 287 ? 18.187 -4.044 9.932 1.00 90.56 287 LYS A CA 1
ATOM 2388 C C . LYS A 1 287 ? 17.277 -3.755 8.746 1.00 90.56 287 LYS A C 1
ATOM 2390 O O . LYS A 1 287 ? 17.389 -2.683 8.158 1.00 90.56 287 LYS A O 1
ATOM 2395 N N . SER A 1 288 ? 16.489 -4.749 8.361 1.00 93.44 288 SER A N 1
ATOM 2396 C CA . SER A 1 288 ? 15.572 -4.691 7.227 1.00 93.44 288 SER A CA 1
ATOM 2397 C C . SER A 1 288 ? 14.235 -5.260 7.666 1.00 93.44 288 SER A C 1
ATOM 2399 O O . SER A 1 288 ? 14.185 -6.376 8.186 1.00 93.44 288 SER A O 1
ATOM 2401 N N . ASP A 1 289 ? 13.180 -4.487 7.455 1.00 93.88 289 ASP A N 1
ATOM 2402 C CA . ASP A 1 289 ? 11.799 -4.891 7.686 1.00 93.88 289 ASP A CA 1
ATOM 2403 C C . ASP A 1 289 ? 11.280 -5.715 6.498 1.00 93.88 289 ASP A C 1
ATOM 2405 O O . ASP A 1 289 ? 10.425 -6.581 6.662 1.00 93.88 289 ASP A O 1
ATOM 2409 N N . LEU A 1 290 ? 11.836 -5.500 5.300 1.00 94.56 290 LEU A N 1
ATOM 2410 C CA . LEU A 1 290 ? 11.446 -6.184 4.067 1.00 94.56 290 LEU A CA 1
ATOM 2411 C C . LEU A 1 290 ? 12.198 -7.508 3.823 1.00 94.56 290 LEU A C 1
ATOM 2413 O O . LEU A 1 290 ? 11.619 -8.458 3.290 1.00 94.56 290 LEU A O 1
ATOM 2417 N N . ALA A 1 291 ? 13.477 -7.609 4.200 1.00 94.50 291 ALA A N 1
ATOM 2418 C CA . ALA A 1 291 ? 14.296 -8.797 3.939 1.00 94.50 291 ALA A CA 1
ATOM 2419 C C . ALA A 1 291 ? 13.735 -10.107 4.516 1.00 94.50 291 ALA A C 1
ATOM 2421 O O . ALA A 1 291 ? 13.853 -11.118 3.819 1.00 94.50 291 ALA A O 1
ATOM 2422 N N . PRO A 1 292 ? 13.126 -10.143 5.723 1.00 94.88 292 PRO A N 1
ATOM 2423 C CA . PRO A 1 292 ? 12.499 -11.357 6.237 1.00 94.88 292 PRO A CA 1
ATOM 2424 C C . PRO A 1 292 ? 11.471 -11.929 5.259 1.00 94.88 292 PRO A C 1
ATOM 2426 O O . PRO A 1 292 ? 11.518 -13.116 4.969 1.00 94.88 292 PRO A O 1
ATOM 2429 N N . PHE A 1 293 ? 10.622 -11.081 4.672 1.00 94.69 293 PHE A N 1
ATOM 2430 C CA . PHE A 1 293 ? 9.604 -11.498 3.703 1.00 94.69 293 PHE A CA 1
ATOM 2431 C C . PHE A 1 293 ? 10.199 -11.926 2.365 1.00 94.69 293 PHE A C 1
ATOM 2433 O O . PHE A 1 293 ? 9.742 -12.892 1.764 1.00 94.69 293 PHE A O 1
ATOM 2440 N N . MET A 1 294 ? 11.240 -11.232 1.897 1.00 92.38 294 MET A N 1
ATOM 2441 C CA . MET A 1 294 ? 11.908 -11.575 0.637 1.00 92.38 294 MET A CA 1
ATOM 2442 C C . MET A 1 294 ? 12.646 -12.920 0.693 1.00 92.38 294 MET A C 1
ATOM 2444 O O . MET A 1 294 ? 12.873 -13.522 -0.352 1.00 92.38 294 MET A O 1
ATOM 2448 N N . ARG A 1 295 ? 13.041 -13.379 1.888 1.00 93.00 295 ARG A N 1
ATOM 2449 C CA . ARG A 1 295 ? 13.709 -14.675 2.094 1.00 93.00 295 ARG A CA 1
ATOM 2450 C C . ARG A 1 295 ? 12.733 -15.839 2.245 1.00 93.00 295 ARG A C 1
ATOM 2452 O O . ARG A 1 295 ? 13.171 -16.977 2.115 1.00 93.00 295 ARG A O 1
ATOM 2459 N N . MET A 1 296 ? 11.455 -15.561 2.512 1.00 94.50 296 MET A N 1
ATOM 2460 C CA . MET A 1 296 ? 10.453 -16.605 2.700 1.00 94.50 296 MET A CA 1
ATOM 2461 C C . MET A 1 296 ? 10.233 -17.391 1.406 1.00 94.50 296 MET A C 1
ATOM 2463 O O . MET A 1 296 ? 10.015 -16.824 0.330 1.00 94.50 296 MET A O 1
ATOM 2467 N N . ASN A 1 297 ? 10.223 -18.713 1.514 1.00 93.81 297 ASN A N 1
ATOM 2468 C CA . ASN A 1 297 ? 9.667 -19.565 0.471 1.00 93.81 297 ASN A CA 1
ATOM 2469 C C . ASN A 1 297 ? 8.122 -19.514 0.490 1.00 93.81 297 ASN A C 1
ATOM 2471 O O . ASN A 1 297 ? 7.511 -18.875 1.350 1.00 93.81 297 ASN A O 1
ATOM 2475 N N . ASP A 1 298 ? 7.468 -20.173 -0.468 1.00 93.38 298 ASP A N 1
ATOM 2476 C CA . ASP A 1 298 ? 6.003 -20.126 -0.588 1.00 93.38 298 ASP A CA 1
ATOM 2477 C C . ASP A 1 298 ? 5.280 -20.705 0.641 1.00 93.38 298 ASP A C 1
ATOM 2479 O O . ASP A 1 298 ? 4.245 -20.176 1.049 1.00 93.38 298 ASP A O 1
ATOM 2483 N N . SER A 1 299 ? 5.839 -21.746 1.268 1.00 96.00 299 SER A N 1
ATOM 2484 C CA . SER A 1 299 ? 5.259 -22.367 2.468 1.00 96.00 299 SER A CA 1
ATOM 2485 C C . SER A 1 299 ? 5.416 -21.490 3.713 1.00 96.00 299 SER A C 1
ATOM 2487 O O . SER A 1 299 ? 4.463 -21.318 4.470 1.00 96.00 299 SER A O 1
ATOM 2489 N N . GLU A 1 300 ? 6.577 -20.854 3.885 1.00 96.75 300 GLU A N 1
ATOM 2490 C CA . GLU A 1 300 ? 6.838 -19.902 4.970 1.00 96.75 300 GLU A CA 1
ATOM 2491 C C . GLU A 1 300 ? 5.956 -18.661 4.831 1.00 96.75 300 GLU A C 1
ATOM 2493 O O . GLU A 1 300 ? 5.403 -18.172 5.815 1.00 96.75 300 GLU A O 1
ATOM 2498 N N . PHE A 1 301 ? 5.769 -18.178 3.600 1.00 95.81 301 PHE A N 1
ATOM 2499 C CA . PHE A 1 301 ? 4.885 -17.053 3.330 1.00 95.81 301 PHE A CA 1
ATOM 2500 C C . PHE A 1 301 ? 3.413 -17.413 3.577 1.00 95.81 301 PHE A C 1
ATOM 2502 O O . PHE A 1 301 ? 2.665 -16.610 4.133 1.00 95.81 301 PHE A O 1
ATOM 2509 N N . ALA A 1 302 ? 2.984 -18.630 3.226 1.00 94.81 302 ALA A N 1
ATOM 2510 C CA . ALA A 1 302 ? 1.649 -19.118 3.564 1.00 94.81 302 ALA A CA 1
ATOM 2511 C C . ALA A 1 302 ? 1.437 -19.208 5.085 1.00 94.81 302 ALA A C 1
ATOM 2513 O O . ALA A 1 302 ? 0.433 -18.702 5.581 1.00 94.81 302 ALA A O 1
ATOM 2514 N N . ALA A 1 303 ? 2.405 -19.752 5.826 1.00 96.56 303 ALA A N 1
ATOM 2515 C CA . ALA A 1 303 ? 2.357 -19.805 7.287 1.00 96.56 303 ALA A CA 1
ATOM 2516 C C . ALA A 1 303 ? 2.331 -18.404 7.921 1.00 96.56 303 ALA A C 1
ATOM 2518 O O . ALA A 1 303 ? 1.606 -18.167 8.886 1.00 96.56 303 ALA A O 1
ATOM 2519 N N . TRP A 1 304 ? 3.075 -17.445 7.358 1.00 96.25 304 TRP A N 1
ATOM 2520 C CA . TRP A 1 304 ? 3.006 -16.050 7.790 1.00 96.25 304 TRP A CA 1
ATOM 2521 C C . TRP A 1 304 ? 1.603 -15.456 7.603 1.00 96.25 304 TRP A C 1
ATOM 2523 O O . TRP A 1 304 ? 1.125 -14.772 8.506 1.00 96.25 304 TRP A O 1
ATOM 2533 N N . ARG A 1 305 ? 0.923 -15.734 6.480 1.00 95.44 305 ARG A N 1
ATOM 2534 C CA . ARG A 1 305 ? -0.451 -15.253 6.243 1.00 95.44 305 ARG A CA 1
ATOM 2535 C C . ARG A 1 305 ? -1.442 -15.802 7.266 1.00 95.44 305 ARG A C 1
ATOM 2537 O O . ARG A 1 305 ? -2.281 -15.042 7.741 1.00 95.44 305 ARG A O 1
ATOM 2544 N N . GLU A 1 306 ? -1.320 -17.075 7.637 1.00 96.00 306 GLU A N 1
ATOM 2545 C CA . GLU A 1 306 ? -2.158 -17.661 8.692 1.00 96.00 306 GLU A CA 1
ATOM 2546 C C . GLU A 1 306 ? -1.869 -17.026 10.054 1.00 96.00 306 GLU A C 1
ATOM 2548 O O . GLU A 1 306 ? -2.792 -16.598 10.740 1.00 96.00 306 GLU A O 1
ATOM 2553 N N . LYS A 1 307 ? -0.594 -16.830 10.408 1.00 94.62 307 LYS A N 1
ATOM 2554 C CA . LYS A 1 307 ? -0.226 -16.132 11.648 1.00 94.62 307 LYS A CA 1
ATOM 2555 C C . LYS A 1 307 ? -0.725 -14.683 11.679 1.00 94.62 307 LYS A C 1
ATOM 2557 O O . LYS A 1 307 ? -1.133 -14.181 12.725 1.00 94.62 307 LYS A O 1
ATOM 2562 N N . ASP A 1 308 ? -0.683 -13.984 10.547 1.00 93.25 308 ASP A N 1
ATOM 2563 C CA . ASP A 1 308 ? -1.233 -12.634 10.443 1.00 93.25 308 ASP A CA 1
ATOM 2564 C C . ASP A 1 308 ? -2.760 -12.643 10.606 1.00 93.25 308 ASP A C 1
ATOM 2566 O O . ASP A 1 308 ? -3.296 -11.792 11.311 1.00 93.25 308 ASP A O 1
ATOM 2570 N N . LYS A 1 309 ? -3.455 -13.634 10.037 1.00 94.50 309 LYS A N 1
ATOM 2571 C CA . LYS A 1 309 ? -4.896 -13.840 10.232 1.00 94.50 309 LYS A CA 1
ATOM 2572 C C . LYS A 1 309 ? -5.244 -14.129 11.696 1.00 94.50 309 LYS A C 1
ATOM 2574 O O . LYS A 1 309 ? -6.178 -13.531 12.217 1.00 94.50 309 LYS A O 1
ATOM 2579 N N . GLU A 1 310 ? -4.478 -14.971 12.385 1.00 93.12 310 GLU A N 1
ATOM 2580 C CA . GLU A 1 310 ? -4.635 -15.213 13.826 1.00 93.12 310 GLU A CA 1
ATOM 2581 C C . GLU A 1 310 ? -4.466 -13.923 14.639 1.00 93.12 310 GLU A C 1
ATOM 2583 O O . GLU A 1 310 ? -5.293 -13.616 15.497 1.00 93.12 310 GLU A O 1
ATOM 2588 N N . ALA A 1 311 ? -3.440 -13.121 14.334 1.00 90.88 311 ALA A N 1
ATOM 2589 C CA . ALA A 1 311 ? -3.229 -11.832 14.989 1.00 90.88 311 ALA A CA 1
ATOM 2590 C C . ALA A 1 311 ? -4.399 -10.862 14.753 1.00 90.88 311 ALA A C 1
ATOM 2592 O O . ALA A 1 311 ? -4.781 -10.131 15.665 1.00 90.88 311 ALA A O 1
ATOM 2593 N N . ARG A 1 312 ? -5.000 -10.874 13.557 1.00 92.69 312 ARG A N 1
ATOM 2594 C CA . ARG A 1 312 ? -6.217 -10.102 13.261 1.00 92.69 312 ARG A CA 1
ATOM 2595 C C . ARG A 1 312 ? -7.411 -10.613 14.056 1.00 92.69 312 ARG A C 1
ATOM 2597 O O . ARG A 1 312 ? -8.097 -9.805 14.664 1.00 92.69 312 ARG A O 1
ATOM 2604 N N . ASN A 1 313 ? -7.609 -11.926 14.148 1.00 90.88 313 ASN A N 1
ATOM 2605 C CA . ASN A 1 313 ? -8.684 -12.512 14.955 1.00 90.88 313 ASN A CA 1
ATOM 2606 C C . ASN A 1 313 ? -8.577 -12.128 16.439 1.00 90.88 313 ASN A C 1
ATOM 2608 O O . ASN A 1 313 ? -9.600 -11.929 17.087 1.00 90.88 313 ASN A O 1
ATOM 2612 N N . LEU A 1 314 ? -7.361 -11.974 16.974 1.00 89.06 314 LEU A N 1
ATOM 2613 C CA . LEU A 1 314 ? -7.158 -11.459 18.332 1.00 89.06 314 LEU A CA 1
ATOM 2614 C C . LEU A 1 314 ? -7.583 -9.992 18.475 1.00 89.06 314 LEU A C 1
ATOM 2616 O O . LEU A 1 314 ? -8.153 -9.630 19.500 1.00 89.06 314 LEU A O 1
ATOM 2620 N N . ILE A 1 315 ? -7.351 -9.161 17.452 1.00 88.69 315 ILE A N 1
ATOM 2621 C CA . ILE A 1 315 ? -7.863 -7.783 17.415 1.00 88.69 315 ILE A CA 1
ATOM 2622 C C . ILE A 1 315 ? -9.396 -7.807 17.384 1.00 88.69 315 ILE A C 1
ATOM 2624 O O . ILE A 1 315 ? -10.020 -7.087 18.155 1.00 88.69 315 ILE A O 1
ATOM 2628 N N . VAL A 1 316 ? -10.005 -8.670 16.562 1.00 87.75 316 VAL A N 1
ATOM 2629 C CA . VAL A 1 316 ? -11.472 -8.830 16.502 1.00 87.75 316 VAL A CA 1
ATOM 2630 C C . VAL A 1 316 ? -12.049 -9.251 17.849 1.00 87.75 316 VAL A C 1
ATOM 2632 O O . VAL A 1 316 ? -13.033 -8.679 18.295 1.00 87.75 316 VAL A O 1
ATOM 2635 N N . ALA A 1 317 ? -11.428 -10.217 18.524 1.00 85.56 317 ALA A N 1
ATOM 2636 C CA . ALA A 1 317 ? -11.868 -10.672 19.841 1.00 85.56 317 ALA A CA 1
ATOM 2637 C C . ALA A 1 317 ? -11.738 -9.591 20.930 1.00 85.56 317 ALA A C 1
ATOM 2639 O O . ALA A 1 317 ? -12.370 -9.698 21.976 1.00 85.56 317 ALA A O 1
ATOM 2640 N N . GLY A 1 318 ? -10.901 -8.577 20.697 1.00 79.31 318 GLY A N 1
ATOM 2641 C CA . GLY A 1 318 ? -10.753 -7.407 21.557 1.00 79.31 318 GLY A CA 1
ATOM 2642 C C . GLY A 1 318 ? -11.691 -6.249 21.212 1.00 79.31 318 GLY A C 1
ATOM 2643 O O . GLY A 1 318 ? -11.539 -5.184 21.813 1.00 79.31 318 GLY A O 1
ATOM 2644 N N . LEU A 1 319 ? -12.605 -6.420 20.247 1.00 81.56 319 LEU A N 1
ATOM 2645 C CA . LEU A 1 319 ? -13.655 -5.441 19.978 1.00 81.56 319 LEU A CA 1
ATOM 2646 C C . LEU A 1 319 ? -14.650 -5.395 21.158 1.00 81.56 319 LEU A C 1
ATOM 2648 O O . LEU A 1 319 ? -14.942 -6.445 21.733 1.00 81.56 319 LEU A O 1
ATOM 2652 N N . PRO A 1 320 ? -15.087 -4.190 21.564 1.00 64.00 320 PRO A N 1
ATOM 2653 C CA . PRO A 1 320 ? -15.895 -3.968 22.764 1.00 64.00 320 PRO A CA 1
ATOM 2654 C C . PRO A 1 320 ? -17.344 -4.447 22.665 1.00 64.00 320 PRO A C 1
ATOM 2656 O O . PRO A 1 320 ? -17.863 -4.562 21.536 1.00 64.00 320 PRO A O 1
#

Radius of gyration: 27.19 Å; chains: 1; bounding box: 61×84×75 Å

Organism: NCBI:txid59799

pLDDT: mean 75.74, std 18.25, range [36.44, 96.88]

Foldseek 3Di:
DVPVVVVVVVVVVVVVVVVVVVVVVVVVVVVVVVVVLVVPQDALVNLLVVLVVVQVVVVVVVDHQDPVNSVVSSVQVNCCSVPVDGDDDPVCCVQDDDDDDQPPFLQLAADDDVPPPDDADQDVHDGRDNPDDDQPCNQQADHPVLTDQDPVNQVVCCVPVVNVVVVVSLCSQAAQDPPDDLLVQLLVLLVQLLVLLLVLLVLPQVQDLVCCQNPSVSVSVNVNSLVSNVSSLSNNVNSVVVLVVVDVADPVLVCLSVVVSVLSVQQNVLSVCSNNDPPRDQCPDPDHSSNVSNPDDPVRSVVVSVVVVVSVVVSSVRRD

Sequence (320 aa):
MRKITAKREEEEKEREAAAEKENEGKDAIGKAKSKRKQRRKRTADAILGDVMHDAMRLRDLGQKPSADFVYKKTQERVYEEEYGHKPPSSRDLSQKVVPFPPDFTMHRLLKFSPGDTAECSTYNGMNTFALTKEDPWPERAITRANPVWSRRMKEEDEIHNKGKGLKEMEKRMYEPREGYNLEGEFLDSMDEFAHWESEFLNFLRTTSLPLRRHLPFLHEWYRYYAHRNIRAEKHYIACRNALLLQTKCSKEFFNQTESRVARFRAILSEAHRSLSSPNYDPLRMKKSDLAPFMRMNDSEFAAWREKDKEARNLIVAGLP

Secondary structure (DSSP, 8-state):
-HHHHHHHHHHHHHHHHHHHHHHHHHHHHHHHHHHHHHTTSPPHHHHHHHHHHHHHHHHHTT----HHHHHHHHHHHHHHHHHSSPPPPHHHHTS----S---TT-TTTSPPPTTS-SS-EEETTEEE---SPPPSSTTTS--SSS----HHHHHHHHHHHTTHHHHHHHHHHHSPPTTS-HHHHHHHHHHHHHHHHHHHHHHHHHS-HHHHHH-HHHHHHHHHHHHHHHHHHHHHHHHHHHHHHHS---HHHHHHHHHHHHHHHHHHHHHHHHHH-TT--GGG-SS-SSHHHHH--HHHHHHHHHHHHHHHHHHHHT--